Protein AF-X1HQT8-F1 (afdb_monomer)

Sequence (291 aa):
MPPPKPKIIAYCNKPLEGVGNVLHAFKYDPAKLQPTDSLADYDPITHKLDILRQQTGKEILPRGASELALYDDGAHDDGAAGDGLYANSFADTKIQGSYTFRFVASDIPSGSGLKTTREWTKSFYNQVNIDPKYSDINITLLAKTADGMRYSVKIVPKDQFGNFLGPEYPVVVTVSHPGAQRVIQLNDNIDGTYTKEIFITQSEADADAILEIDIDGKKFTTAKLEPKLRKFSLSIHGGIAVPIDNFADDFEQGYNVLVDLDYHFTQQLSFVGFFGYNDFKSKTAGIDDNY

Nearest PDB structures (foldseek):
  5tz8-assembly1_B  TM=2.988E-01  e=1.525E-02  Staphylococcus aureus
  2nzi-assembly2_B  TM=3.678E-01  e=1.128E-01  Homo sapiens

Structure (mmCIF, N/CA/C/O backbone):
data_AF-X1HQT8-F1
#
_entry.id   AF-X1HQT8-F1
#
loop_
_atom_site.group_PDB
_atom_site.id
_atom_site.type_symbol
_atom_site.label_atom_id
_atom_site.label_alt_id
_atom_site.label_comp_id
_atom_site.label_asym_id
_atom_site.label_entity_id
_atom_site.label_seq_id
_atom_site.pdbx_PDB_ins_code
_atom_site.Cartn_x
_atom_site.Cartn_y
_atom_site.Cartn_z
_atom_site.occupancy
_atom_site.B_iso_or_equiv
_atom_site.auth_seq_id
_atom_site.auth_comp_id
_atom_site.auth_asym_id
_atom_site.auth_atom_id
_atom_site.pdbx_PDB_model_num
ATOM 1 N N . MET A 1 1 ? 16.262 -1.788 -53.898 1.00 51.97 1 MET A N 1
ATOM 2 C CA . MET A 1 1 ? 15.985 -2.415 -52.588 1.00 51.97 1 MET A CA 1
ATOM 3 C C . MET A 1 1 ? 15.800 -1.304 -51.571 1.00 51.97 1 MET A C 1
ATOM 5 O O . MET A 1 1 ? 16.564 -0.345 -51.657 1.00 51.97 1 MET A O 1
ATOM 9 N N . PRO A 1 2 ? 14.806 -1.382 -50.672 1.00 58.78 2 PRO A N 1
ATOM 10 C CA . PRO A 1 2 ? 14.724 -0.452 -49.551 1.00 58.78 2 PRO A CA 1
ATOM 11 C C . PRO A 1 2 ? 15.992 -0.567 -48.685 1.00 58.78 2 PRO A C 1
ATOM 13 O O . PRO A 1 2 ? 16.586 -1.650 -48.629 1.00 58.78 2 PRO A O 1
ATOM 16 N N . PRO A 1 3 ? 16.450 0.532 -48.060 1.00 63.09 3 PRO A N 1
ATOM 17 C CA . PRO A 1 3 ? 17.592 0.484 -47.157 1.00 63.09 3 PRO A CA 1
ATOM 18 C C . PRO A 1 3 ? 17.314 -0.497 -46.004 1.00 63.09 3 PRO A C 1
ATOM 20 O O . PRO A 1 3 ? 16.160 -0.637 -45.591 1.00 63.09 3 PRO A O 1
ATOM 23 N N . PRO A 1 4 ? 18.341 -1.196 -45.487 1.00 69.62 4 PRO A N 1
ATOM 24 C CA . PRO A 1 4 ? 18.166 -2.075 -44.338 1.00 69.62 4 PRO A CA 1
ATOM 25 C C . PRO A 1 4 ? 17.633 -1.265 -43.150 1.00 69.62 4 PRO A C 1
ATOM 27 O O . PRO A 1 4 ? 18.188 -0.215 -42.817 1.00 69.62 4 PRO A O 1
ATOM 30 N N . LYS A 1 5 ? 16.544 -1.743 -42.536 1.00 81.31 5 LYS A N 1
ATOM 31 C CA . LYS A 1 5 ? 15.975 -1.126 -41.334 1.00 81.31 5 LYS A CA 1
ATOM 32 C C . LYS A 1 5 ? 16.930 -1.332 -40.148 1.00 81.31 5 LYS A C 1
ATOM 34 O O . LYS A 1 5 ? 17.489 -2.427 -40.024 1.00 81.31 5 LYS A O 1
ATOM 39 N N . PRO A 1 6 ? 17.137 -0.318 -39.290 1.00 89.25 6 PRO A N 1
ATOM 40 C CA . PRO A 1 6 ? 17.916 -0.489 -38.073 1.00 89.25 6 PRO A CA 1
ATOM 41 C C . PRO A 1 6 ? 17.263 -1.525 -37.156 1.00 89.25 6 PRO A C 1
ATOM 43 O O . PRO A 1 6 ? 16.039 -1.635 -37.079 1.00 89.25 6 PRO A O 1
ATOM 46 N N . LYS A 1 7 ? 18.092 -2.277 -36.434 1.00 93.81 7 LYS A N 1
ATOM 47 C CA . LYS A 1 7 ? 17.627 -3.178 -35.379 1.00 93.81 7 LYS A CA 1
ATOM 48 C C . LYS A 1 7 ? 17.612 -2.403 -34.070 1.00 93.81 7 LYS A C 1
ATOM 50 O O . LYS A 1 7 ? 18.656 -1.895 -33.665 1.00 93.81 7 LYS A O 1
ATOM 55 N N . ILE A 1 8 ? 16.461 -2.329 -33.403 1.00 97.00 8 ILE A N 1
ATOM 56 C CA . ILE A 1 8 ? 16.341 -1.632 -32.119 1.00 97.00 8 ILE A CA 1
ATOM 57 C C . ILE A 1 8 ? 16.019 -2.627 -31.004 1.00 97.00 8 ILE A C 1
ATOM 59 O O . ILE A 1 8 ? 15.032 -3.357 -31.075 1.00 97.00 8 ILE A O 1
ATOM 63 N N . ILE A 1 9 ? 16.868 -2.663 -29.973 1.00 98.19 9 ILE A N 1
ATOM 64 C CA . ILE A 1 9 ? 16.681 -3.488 -28.772 1.00 98.19 9 ILE A CA 1
ATOM 65 C C . ILE A 1 9 ? 16.710 -2.587 -27.540 1.00 98.19 9 ILE A C 1
ATOM 67 O O . ILE A 1 9 ? 17.629 -1.785 -27.369 1.00 98.19 9 ILE A O 1
ATOM 71 N N . ALA A 1 10 ? 15.727 -2.740 -26.660 1.00 98.19 10 ALA A N 1
ATOM 72 C CA . ALA A 1 10 ? 15.733 -2.180 -25.321 1.00 98.19 10 ALA A CA 1
ATOM 73 C C . ALA A 1 10 ? 16.236 -3.229 -24.319 1.00 98.19 10 ALA A C 1
ATOM 75 O O . ALA A 1 10 ? 15.645 -4.297 -24.165 1.00 98.19 10 ALA A O 1
ATOM 76 N N . TYR A 1 11 ? 17.316 -2.908 -23.615 1.00 98.44 11 TYR A N 1
ATOM 77 C CA . TYR A 1 11 ? 17.845 -3.689 -22.501 1.00 98.44 11 TYR A CA 1
ATOM 78 C C . TYR A 1 11 ? 17.340 -3.076 -21.198 1.00 98.44 11 TYR A C 1
ATOM 80 O O . TYR A 1 11 ? 17.690 -1.943 -20.871 1.00 98.44 11 TYR A O 1
ATOM 88 N N . CYS A 1 12 ? 16.517 -3.805 -20.456 1.00 98.44 12 CYS A N 1
ATOM 89 C CA . CYS A 1 12 ? 15.987 -3.378 -19.171 1.00 98.44 12 CYS A CA 1
ATOM 90 C C . CYS A 1 12 ? 16.819 -3.968 -18.032 1.00 98.44 12 CYS A C 1
ATOM 92 O O . CYS A 1 12 ? 16.970 -5.184 -17.935 1.00 98.44 12 CYS A O 1
ATOM 94 N N . ASN A 1 13 ? 17.313 -3.108 -17.149 1.00 98.25 13 ASN A N 1
ATOM 95 C CA . ASN A 1 13 ? 17.810 -3.480 -15.834 1.00 98.25 13 ASN A CA 1
ATOM 96 C C . ASN A 1 13 ? 16.720 -3.149 -14.802 1.00 98.25 13 ASN A C 1
ATOM 98 O O . ASN A 1 13 ? 16.383 -1.976 -14.605 1.00 98.25 13 ASN A O 1
ATOM 102 N N . LYS A 1 14 ? 16.152 -4.181 -14.179 1.00 97.94 14 LYS A N 1
ATOM 103 C CA . LYS A 1 14 ? 14.934 -4.117 -13.360 1.00 97.94 14 LYS A CA 1
ATOM 104 C C . LYS A 1 14 ? 15.173 -4.615 -11.930 1.00 97.94 14 LYS A C 1
ATOM 106 O O . LYS A 1 14 ? 16.074 -5.429 -11.721 1.00 97.94 14 LYS A O 1
ATOM 111 N N . PRO A 1 15 ? 14.389 -4.162 -10.939 1.00 97.56 15 PRO A N 1
ATOM 112 C CA . PRO A 1 15 ? 14.409 -4.761 -9.609 1.00 97.56 15 PRO A CA 1
ATOM 113 C C . PRO A 1 15 ? 13.896 -6.209 -9.658 1.00 97.56 15 PRO A C 1
ATOM 115 O O . PRO A 1 15 ? 12.976 -6.524 -10.412 1.00 97.56 15 PRO A O 1
ATOM 118 N N . LEU A 1 16 ? 14.492 -7.085 -8.848 1.00 96.69 16 LEU A N 1
ATOM 119 C CA . LEU A 1 16 ? 13.945 -8.411 -8.526 1.00 96.69 16 LEU A CA 1
ATOM 120 C C . LEU A 1 16 ? 13.262 -8.433 -7.157 1.00 96.69 16 LEU A C 1
ATOM 122 O O . LEU A 1 16 ? 12.523 -9.365 -6.858 1.00 96.69 16 LEU A O 1
ATOM 126 N N . GLU A 1 17 ? 13.478 -7.396 -6.352 1.00 95.31 17 GLU A N 1
ATOM 127 C CA . GLU A 1 17 ? 12.830 -7.210 -5.063 1.00 95.31 17 GLU A CA 1
ATOM 128 C C 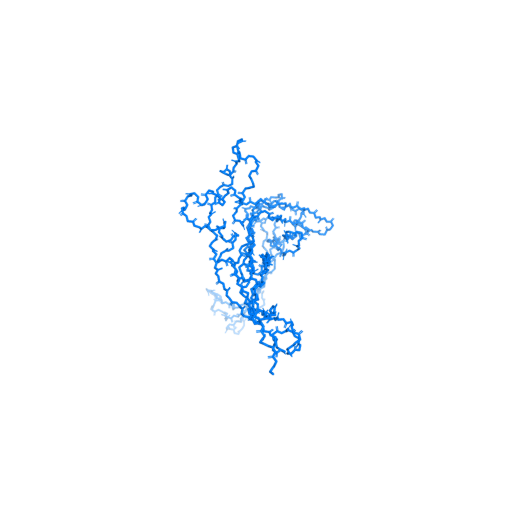. GLU A 1 17 ? 12.635 -5.713 -4.789 1.00 95.31 17 GLU A C 1
ATOM 130 O O . GLU A 1 17 ? 13.493 -4.894 -5.131 1.00 95.31 17 GLU A O 1
ATOM 135 N N . GLY A 1 18 ? 11.485 -5.350 -4.217 1.00 94.75 18 GLY A N 1
ATOM 136 C CA . GLY A 1 18 ? 11.168 -3.971 -3.852 1.00 94.75 18 GLY A CA 1
ATOM 137 C C . GLY A 1 18 ? 11.830 -3.568 -2.536 1.00 94.75 18 GLY A C 1
ATOM 138 O O . GLY A 1 18 ? 11.948 -4.383 -1.621 1.00 94.75 18 GLY A O 1
ATOM 139 N N . VAL A 1 19 ? 12.213 -2.295 -2.412 1.00 92.44 19 VAL A N 1
ATOM 140 C CA . VAL A 1 19 ? 12.863 -1.765 -1.198 1.00 92.44 19 VAL A CA 1
ATOM 141 C C . VAL A 1 19 ? 11.985 -1.977 0.037 1.00 92.44 19 VAL A C 1
ATOM 143 O O . VAL A 1 19 ? 12.487 -2.417 1.071 1.00 92.44 19 VAL A O 1
ATOM 146 N N . GLY A 1 20 ? 10.672 -1.745 -0.075 1.00 94.12 20 GLY A N 1
ATOM 147 C CA . GLY A 1 20 ? 9.742 -1.991 1.027 1.00 94.12 20 GLY A CA 1
ATOM 148 C C . GLY A 1 20 ? 9.729 -3.450 1.493 1.00 94.12 20 GLY A C 1
ATOM 149 O O . GLY A 1 20 ? 9.698 -3.698 2.697 1.00 94.12 20 GLY A O 1
ATOM 150 N N . ASN A 1 21 ? 9.834 -4.417 0.574 1.00 95.25 21 ASN A N 1
ATOM 151 C CA . ASN A 1 21 ? 9.845 -5.850 0.903 1.00 95.25 21 ASN A CA 1
ATOM 152 C C . ASN A 1 21 ? 11.100 -6.230 1.689 1.00 95.25 21 ASN A C 1
ATOM 154 O O . ASN A 1 21 ? 11.004 -6.880 2.731 1.00 95.25 21 ASN A O 1
ATOM 158 N N . VAL A 1 22 ? 12.256 -5.747 1.232 1.00 92.56 22 VAL A N 1
ATOM 159 C CA . VAL A 1 22 ? 13.541 -5.954 1.905 1.00 92.56 22 VAL A CA 1
ATOM 160 C C . VAL A 1 22 ? 13.479 -5.373 3.313 1.00 92.56 22 VAL A C 1
ATOM 162 O O . VAL A 1 22 ? 13.706 -6.078 4.292 1.00 92.56 22 VAL A O 1
ATOM 165 N N . LEU A 1 23 ? 13.088 -4.105 3.452 1.00 90.88 23 LEU A N 1
ATOM 166 C CA . LEU A 1 23 ? 13.011 -3.446 4.759 1.00 90.88 23 LEU A CA 1
ATOM 167 C C . LEU A 1 23 ? 12.009 -4.115 5.707 1.00 90.88 23 LEU A C 1
ATOM 169 O O . LEU A 1 23 ? 12.243 -4.131 6.918 1.00 90.88 23 LEU A O 1
ATOM 173 N N . HIS A 1 24 ? 10.922 -4.673 5.170 1.00 92.12 24 HIS A N 1
ATOM 174 C CA . HIS A 1 24 ? 9.911 -5.374 5.949 1.00 92.12 24 HIS A CA 1
ATOM 175 C C . HIS A 1 24 ? 10.388 -6.725 6.483 1.00 92.12 24 HIS A C 1
ATOM 177 O O . HIS A 1 24 ? 10.091 -7.061 7.638 1.00 92.12 24 HIS A O 1
ATOM 183 N N . ALA A 1 25 ? 11.124 -7.481 5.661 1.00 89.62 25 ALA A N 1
ATOM 184 C CA . ALA A 1 25 ? 11.674 -8.787 6.016 1.00 89.62 25 ALA A CA 1
ATOM 185 C C . ALA A 1 25 ? 12.683 -8.692 7.171 1.00 89.62 25 ALA A C 1
ATOM 187 O O . ALA A 1 25 ? 12.760 -9.591 8.011 1.00 89.62 25 ALA A O 1
ATOM 188 N N . PHE A 1 26 ? 13.412 -7.578 7.261 1.00 81.81 26 PHE A N 1
ATOM 189 C CA . PHE A 1 26 ? 14.380 -7.341 8.323 1.00 81.81 26 PHE A CA 1
ATOM 190 C C . PHE A 1 26 ? 13.815 -6.415 9.402 1.00 81.81 26 PHE A C 1
ATOM 192 O O . PHE A 1 26 ? 13.901 -5.184 9.320 1.00 81.81 26 PHE A O 1
ATOM 199 N N . LYS A 1 27 ? 13.265 -7.016 10.461 1.00 74.62 27 LYS A N 1
ATOM 200 C CA . LYS A 1 27 ? 12.877 -6.279 11.669 1.00 74.62 27 LYS A CA 1
ATOM 201 C C . LYS A 1 27 ? 14.117 -5.681 12.319 1.00 74.62 27 LYS A C 1
ATOM 203 O O . LYS A 1 27 ? 15.081 -6.387 12.607 1.00 74.62 27 LYS A O 1
ATOM 208 N N . TYR A 1 28 ? 14.083 -4.375 12.536 1.00 69.69 28 TYR A N 1
ATOM 209 C CA . TYR A 1 28 ? 15.161 -3.637 13.172 1.00 69.69 28 TYR A CA 1
ATOM 210 C C . TYR A 1 28 ? 14.550 -2.663 14.169 1.00 69.69 28 TYR A C 1
ATOM 212 O O . TYR A 1 28 ? 13.493 -2.102 13.907 1.00 69.69 28 TYR A O 1
ATOM 220 N N . ASP A 1 29 ? 15.198 -2.504 15.314 1.00 70.38 29 ASP A N 1
ATOM 221 C CA . ASP A 1 29 ? 14.757 -1.585 16.355 1.00 70.38 29 ASP A CA 1
ATOM 222 C C . ASP A 1 29 ? 15.145 -0.150 15.957 1.00 70.38 29 ASP A C 1
ATOM 224 O O . ASP A 1 29 ? 16.346 0.133 15.876 1.00 70.38 29 ASP A O 1
ATOM 228 N N . PRO A 1 30 ? 14.185 0.763 15.709 1.00 66.50 30 PRO A N 1
ATOM 229 C CA . PRO A 1 30 ? 14.488 2.140 15.321 1.00 66.50 30 PRO A CA 1
ATOM 230 C C . PRO A 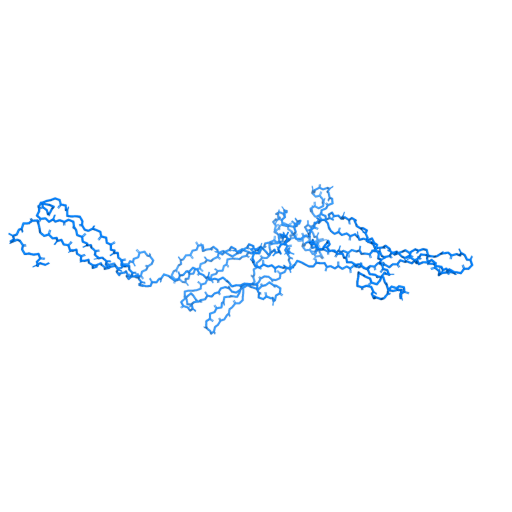1 30 ? 15.369 2.873 16.341 1.00 66.50 30 PRO A C 1
ATOM 232 O O . PRO A 1 30 ? 16.151 3.741 15.959 1.00 66.50 30 PRO A O 1
ATOM 235 N N . ALA A 1 31 ? 15.326 2.494 17.626 1.00 69.00 31 ALA A N 1
ATOM 236 C CA . ALA A 1 31 ? 16.201 3.070 18.647 1.00 69.00 31 ALA A CA 1
ATOM 237 C C . ALA A 1 31 ? 17.689 2.777 18.386 1.00 69.00 31 ALA A C 1
ATOM 239 O O . ALA A 1 31 ? 18.557 3.526 18.828 1.00 69.00 31 ALA A O 1
ATOM 240 N N . LYS A 1 32 ? 17.995 1.718 17.627 1.00 68.19 32 LYS A N 1
ATOM 241 C CA . LYS A 1 32 ? 19.355 1.346 17.212 1.00 68.19 32 LYS A CA 1
ATOM 242 C C . LYS A 1 32 ? 19.774 1.973 15.877 1.00 68.19 32 LYS A C 1
ATOM 244 O O . LYS A 1 32 ? 20.882 1.699 15.426 1.00 68.19 32 LYS A O 1
ATOM 249 N N . LEU A 1 33 ? 18.893 2.737 15.219 1.00 63.94 33 LEU A N 1
ATOM 250 C CA . LEU A 1 33 ? 19.210 3.530 14.018 1.00 63.94 33 LEU A CA 1
ATOM 251 C C . LEU A 1 33 ? 19.577 4.977 14.354 1.00 63.94 33 LEU A C 1
ATOM 253 O O . LEU A 1 33 ? 19.903 5.727 13.438 1.00 63.94 33 LEU A O 1
ATOM 257 N N . GLN A 1 34 ? 19.522 5.366 15.636 1.00 58.97 34 GLN A N 1
ATOM 258 C CA . GLN A 1 34 ? 19.905 6.703 16.083 1.00 58.97 34 GLN A CA 1
ATOM 259 C C . GLN A 1 34 ? 21.314 7.020 15.557 1.00 58.97 34 GLN A C 1
ATOM 261 O O . GLN A 1 34 ? 22.248 6.264 15.848 1.00 58.97 34 GLN A O 1
ATOM 266 N N . PRO A 1 35 ? 21.473 8.080 14.749 1.00 52.94 35 PRO A N 1
ATOM 267 C CA . PRO A 1 35 ? 22.769 8.425 14.200 1.00 52.94 35 PRO A CA 1
ATOM 268 C C . PRO A 1 35 ? 23.726 8.742 15.351 1.00 52.94 35 PRO A C 1
ATOM 270 O O . PRO A 1 35 ? 23.410 9.523 16.246 1.00 52.94 35 PRO A O 1
ATOM 273 N N . THR A 1 36 ? 24.910 8.133 15.340 1.00 55.00 36 THR A N 1
ATOM 274 C CA . THR A 1 36 ? 26.047 8.698 16.074 1.00 55.00 36 THR A CA 1
ATOM 275 C C . THR A 1 36 ? 26.382 10.062 15.464 1.00 55.00 36 THR A C 1
ATOM 277 O O . THR A 1 36 ? 26.035 10.307 14.310 1.00 55.00 36 THR A O 1
ATOM 280 N N . ASP A 1 37 ? 27.093 10.945 16.173 1.00 49.53 37 ASP A N 1
ATOM 281 C CA . ASP A 1 37 ? 27.450 12.291 15.668 1.00 49.53 37 ASP A CA 1
ATOM 282 C C . ASP A 1 37 ? 28.141 12.280 14.278 1.00 49.53 37 ASP A C 1
ATOM 284 O O . ASP A 1 37 ? 28.152 13.282 13.571 1.00 49.53 37 ASP A O 1
ATOM 288 N N . SER A 1 38 ? 28.683 11.133 13.846 1.00 54.44 38 SER A N 1
ATOM 289 C CA . SER A 1 38 ? 29.272 10.896 12.518 1.00 54.44 38 SER A CA 1
ATOM 290 C C . SER A 1 38 ? 28.284 10.508 11.401 1.00 54.44 38 SER A C 1
ATOM 292 O O . SER A 1 38 ? 28.718 10.287 10.273 1.00 54.44 38 SER A O 1
ATOM 294 N N . LEU A 1 39 ? 26.992 10.347 11.700 1.00 54.34 39 LEU A N 1
ATOM 295 C CA . LEU A 1 39 ? 25.942 9.847 10.797 1.00 54.34 39 LEU A CA 1
ATOM 296 C C . LEU A 1 39 ? 24.699 10.752 10.772 1.00 54.34 39 LEU A C 1
ATOM 298 O O . LEU A 1 39 ? 23.673 10.354 10.234 1.00 54.34 39 LEU A O 1
ATOM 302 N N . ALA A 1 40 ? 24.775 11.961 11.337 1.00 55.31 40 ALA A N 1
ATOM 303 C CA . ALA A 1 40 ? 23.644 12.891 11.423 1.00 55.31 40 ALA A CA 1
ATOM 304 C C . ALA A 1 40 ? 23.035 13.272 10.054 1.00 55.31 40 ALA A C 1
ATOM 306 O O . ALA A 1 40 ? 21.875 13.668 10.001 1.00 55.31 40 ALA A O 1
ATOM 307 N N . ASP A 1 41 ? 23.788 13.092 8.962 1.00 62.91 41 ASP A N 1
ATOM 308 C CA . ASP A 1 41 ? 23.341 13.345 7.586 1.00 62.91 41 ASP A CA 1
ATOM 309 C C . ASP A 1 41 ? 22.787 12.096 6.868 1.00 62.91 41 ASP A C 1
ATOM 311 O O . ASP A 1 41 ? 22.375 12.184 5.709 1.00 62.91 41 ASP A O 1
ATOM 315 N N . TYR A 1 42 ? 22.792 10.920 7.508 1.00 68.50 42 TYR A N 1
ATOM 316 C CA . TYR A 1 42 ? 22.272 9.695 6.900 1.00 68.50 42 TYR A CA 1
ATOM 317 C C . TYR A 1 42 ? 20.771 9.560 7.125 1.00 68.50 42 TYR A C 1
ATOM 319 O O . TYR A 1 42 ? 20.283 9.436 8.247 1.00 68.50 42 TYR A O 1
ATOM 327 N N . ASP A 1 43 ? 20.059 9.493 6.009 1.00 80.62 43 ASP A N 1
ATOM 328 C CA . ASP A 1 43 ? 18.677 9.058 5.951 1.00 80.62 43 ASP A CA 1
ATOM 329 C C . ASP A 1 43 ? 18.492 7.667 6.624 1.00 80.62 43 ASP A C 1
ATOM 331 O O . ASP A 1 43 ? 19.270 6.742 6.334 1.00 80.62 43 ASP A O 1
ATOM 335 N N . PRO A 1 44 ? 17.504 7.480 7.528 1.00 78.25 44 PRO A N 1
ATOM 336 C CA . PRO A 1 44 ? 17.327 6.240 8.286 1.00 78.25 44 PRO A CA 1
ATOM 337 C C . PRO A 1 44 ? 17.149 4.985 7.426 1.00 78.25 44 PRO A C 1
ATOM 339 O O . PRO A 1 44 ? 17.641 3.915 7.809 1.00 78.25 44 PRO A O 1
ATOM 342 N N . ILE A 1 45 ? 16.485 5.084 6.266 1.00 83.19 45 ILE A N 1
ATOM 343 C CA . ILE A 1 45 ? 16.362 3.958 5.332 1.00 83.19 45 ILE A CA 1
ATOM 344 C C . ILE A 1 45 ? 17.728 3.591 4.774 1.00 83.19 45 ILE A C 1
ATOM 346 O O . ILE A 1 45 ? 18.104 2.416 4.793 1.00 83.19 45 ILE A O 1
ATOM 350 N N . THR A 1 46 ? 18.475 4.581 4.289 1.00 84.25 46 THR A N 1
ATOM 351 C CA . THR A 1 46 ? 19.810 4.364 3.721 1.00 84.25 46 THR A CA 1
ATOM 352 C C . THR A 1 46 ? 20.734 3.712 4.748 1.00 84.25 46 THR A C 1
ATOM 354 O O . THR A 1 46 ? 21.365 2.694 4.454 1.00 84.25 46 THR A O 1
ATOM 357 N N . HIS A 1 47 ? 20.726 4.213 5.986 1.00 81.56 47 HIS A N 1
ATOM 358 C CA . HIS A 1 47 ? 21.499 3.635 7.083 1.00 81.56 47 HIS A CA 1
ATOM 359 C C . HIS A 1 47 ? 21.092 2.181 7.372 1.00 81.56 47 HIS A C 1
ATOM 361 O O . HIS A 1 47 ? 21.954 1.305 7.489 1.00 81.56 47 HIS A O 1
ATOM 367 N N . LYS A 1 48 ? 19.785 1.882 7.421 1.00 83.81 48 LYS A N 1
ATOM 368 C CA . LYS A 1 48 ? 19.298 0.508 7.607 1.00 83.81 48 LYS A CA 1
ATOM 369 C C . LYS A 1 48 ? 19.730 -0.405 6.458 1.00 83.81 48 LYS A C 1
ATOM 371 O O . LYS A 1 48 ? 20.191 -1.514 6.716 1.00 83.81 48 LYS A O 1
ATOM 376 N N . LEU A 1 49 ? 19.623 0.037 5.206 1.00 87.38 49 LEU A N 1
ATOM 377 C CA . LEU A 1 49 ? 20.074 -0.735 4.043 1.00 87.38 49 LEU A CA 1
ATOM 378 C C . LEU A 1 49 ? 21.581 -1.031 4.115 1.00 87.38 49 LEU A C 1
ATOM 380 O O . LEU A 1 49 ? 21.994 -2.154 3.830 1.00 87.38 49 LEU A O 1
ATOM 384 N N . ASP A 1 50 ? 22.404 -0.081 4.550 1.00 85.06 50 ASP A N 1
ATOM 385 C CA . ASP A 1 50 ? 23.845 -0.301 4.697 1.00 85.06 50 ASP A CA 1
ATOM 386 C C . ASP A 1 50 ? 24.185 -1.276 5.828 1.00 85.06 50 ASP A C 1
ATOM 388 O O . ASP A 1 50 ? 25.002 -2.179 5.627 1.00 85.06 50 ASP A O 1
ATOM 392 N N . ILE A 1 51 ? 23.505 -1.183 6.976 1.00 82.25 51 ILE A N 1
ATOM 393 C CA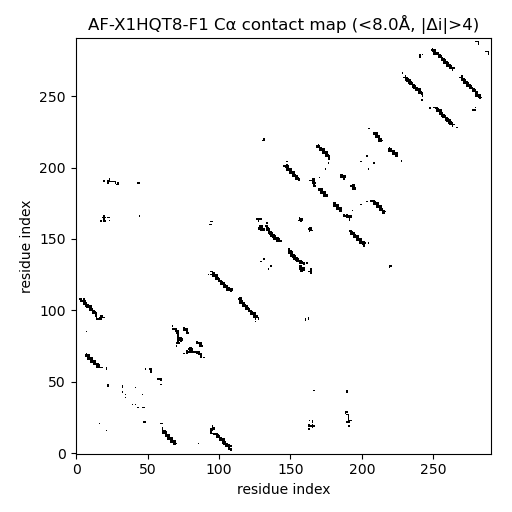 . ILE A 1 51 ? 23.619 -2.181 8.051 1.00 82.25 51 ILE A CA 1
ATOM 394 C C . ILE A 1 51 ? 23.250 -3.572 7.521 1.00 82.25 51 ILE A C 1
ATOM 396 O O . ILE A 1 51 ? 23.978 -4.538 7.760 1.00 82.25 51 ILE A O 1
ATOM 400 N N . LEU A 1 52 ? 22.156 -3.690 6.763 1.00 83.88 52 LEU A N 1
ATOM 401 C CA . LEU A 1 52 ? 21.725 -4.967 6.193 1.00 83.88 52 LEU A CA 1
ATOM 402 C C . LEU A 1 52 ? 22.743 -5.529 5.197 1.00 83.88 52 LEU A C 1
ATOM 404 O O . LEU A 1 52 ? 23.022 -6.729 5.231 1.00 83.88 52 LEU A O 1
ATOM 408 N N . ARG A 1 53 ? 23.354 -4.688 4.354 1.00 86.69 53 ARG A N 1
ATOM 409 C CA . ARG A 1 53 ? 24.457 -5.101 3.466 1.00 86.69 53 ARG A CA 1
ATOM 410 C C . ARG A 1 53 ? 25.635 -5.649 4.265 1.00 86.69 53 ARG A C 1
ATOM 412 O O . ARG A 1 53 ? 26.131 -6.728 3.949 1.00 86.69 53 ARG A O 1
ATOM 419 N N . GLN A 1 54 ? 26.053 -4.937 5.311 1.00 84.50 54 GLN A N 1
ATOM 420 C CA . GLN A 1 54 ? 27.188 -5.334 6.149 1.00 84.50 54 GLN A CA 1
ATOM 421 C C . GLN A 1 54 ? 26.920 -6.637 6.913 1.00 84.50 54 GLN A C 1
ATOM 423 O O . GLN A 1 54 ? 27.788 -7.504 6.967 1.00 84.50 54 GLN A O 1
ATOM 428 N N . GLN A 1 55 ? 25.718 -6.804 7.471 1.00 83.06 55 GLN A N 1
ATOM 429 C CA . GLN A 1 55 ? 25.349 -7.989 8.252 1.00 83.06 55 GLN A CA 1
ATOM 430 C C . GLN A 1 55 ? 25.150 -9.236 7.390 1.00 83.06 55 GLN A C 1
ATOM 432 O O . GLN A 1 55 ? 25.524 -10.335 7.796 1.00 83.06 55 GLN A O 1
ATOM 437 N N . THR A 1 56 ? 24.532 -9.088 6.217 1.00 82.69 56 THR A N 1
ATOM 438 C CA . THR A 1 56 ? 24.200 -10.235 5.360 1.00 82.69 56 THR A CA 1
ATOM 439 C C . THR A 1 56 ? 25.342 -10.631 4.430 1.00 82.69 56 THR A C 1
ATOM 441 O O . THR A 1 56 ? 25.370 -11.774 3.973 1.00 82.69 56 THR A O 1
ATOM 444 N N . GLY A 1 57 ? 26.261 -9.706 4.121 1.00 81.81 57 GLY A N 1
ATOM 445 C CA . GLY A 1 57 ? 27.319 -9.906 3.128 1.00 81.81 57 GLY A CA 1
ATOM 446 C C . GLY A 1 57 ? 26.787 -10.167 1.712 1.00 81.81 57 GLY A C 1
ATOM 447 O O . GLY A 1 57 ? 27.509 -10.711 0.878 1.00 81.81 57 GLY A O 1
ATOM 448 N N . LYS A 1 58 ? 25.515 -9.841 1.447 1.00 80.81 58 LYS A N 1
ATOM 449 C CA . LYS A 1 58 ? 24.805 -10.123 0.192 1.00 80.81 58 LYS A CA 1
ATOM 450 C C . LYS A 1 58 ? 24.281 -8.840 -0.445 1.00 80.81 58 LYS A C 1
ATOM 452 O O . LYS A 1 58 ? 24.073 -7.827 0.221 1.00 80.81 58 LYS A O 1
ATOM 457 N N . GLU A 1 59 ? 24.026 -8.906 -1.750 1.00 86.44 59 GLU A N 1
ATOM 458 C CA . GLU A 1 59 ? 23.242 -7.885 -2.442 1.00 86.44 59 GLU A CA 1
ATOM 459 C C . GLU A 1 59 ? 21.799 -7.925 -1.919 1.00 86.44 59 GLU A C 1
ATOM 461 O O . GLU A 1 59 ? 21.096 -8.918 -2.087 1.00 86.44 59 GLU A O 1
ATOM 466 N N . ILE A 1 60 ? 21.378 -6.849 -1.253 1.00 88.44 60 ILE A N 1
ATOM 467 C CA . ILE A 1 60 ? 20.050 -6.750 -0.625 1.00 88.44 60 ILE A CA 1
ATOM 468 C C . ILE A 1 60 ? 18.973 -6.178 -1.554 1.00 88.44 60 ILE A C 1
ATOM 470 O O . ILE A 1 60 ? 17.816 -6.139 -1.176 1.00 88.44 60 ILE A O 1
ATOM 474 N N . LEU A 1 61 ? 19.343 -5.694 -2.743 1.00 91.44 61 LEU A N 1
ATOM 475 C CA . LEU A 1 61 ? 18.413 -5.180 -3.756 1.00 91.44 61 LEU A CA 1
ATOM 476 C C . LEU A 1 61 ? 18.752 -5.817 -5.108 1.00 91.44 61 LEU A C 1
ATOM 478 O O . LEU A 1 61 ? 19.276 -5.127 -5.984 1.00 91.44 61 LEU A O 1
ATOM 482 N N . PRO A 1 62 ? 18.517 -7.133 -5.263 1.00 93.56 62 PRO A N 1
ATOM 483 C CA . PRO A 1 62 ? 18.933 -7.866 -6.448 1.00 93.56 62 PRO A CA 1
ATOM 484 C C . PRO A 1 62 ? 18.307 -7.293 -7.724 1.00 93.56 62 PRO A C 1
ATOM 486 O O . PRO A 1 62 ? 17.151 -6.853 -7.755 1.00 93.56 62 PRO A O 1
ATOM 489 N N . ARG A 1 63 ? 19.092 -7.320 -8.801 1.00 96.00 63 ARG A N 1
ATOM 490 C CA . ARG A 1 63 ? 18.744 -6.754 -10.108 1.00 96.00 63 ARG A CA 1
ATOM 491 C C . ARG A 1 63 ? 18.662 -7.844 -11.171 1.00 96.00 63 ARG A C 1
ATOM 493 O O . ARG A 1 63 ? 19.452 -8.782 -11.182 1.00 96.00 63 ARG A O 1
ATOM 500 N N . GLY A 1 64 ? 17.711 -7.703 -12.086 1.00 96.88 64 GLY A N 1
ATOM 501 C CA . GLY A 1 64 ? 17.501 -8.601 -13.216 1.00 96.88 64 GLY A CA 1
ATOM 502 C C . GLY A 1 64 ? 17.680 -7.883 -14.547 1.00 96.88 64 GLY A C 1
ATOM 503 O O . GLY A 1 64 ? 17.525 -6.665 -14.631 1.00 96.88 64 GLY A O 1
ATOM 504 N N . ALA A 1 65 ? 17.960 -8.651 -15.597 1.00 97.50 65 ALA A N 1
ATOM 505 C CA . ALA A 1 65 ? 18.034 -8.153 -16.965 1.00 97.50 65 ALA A CA 1
ATOM 506 C C . ALA A 1 65 ? 16.867 -8.687 -17.806 1.00 97.50 65 ALA A C 1
ATOM 508 O O . ALA A 1 65 ? 16.382 -9.801 -17.599 1.00 97.50 65 ALA A O 1
ATOM 509 N N . SER A 1 66 ? 16.399 -7.892 -18.760 1.00 97.94 66 SER A N 1
ATOM 510 C CA . SER A 1 66 ? 15.437 -8.312 -19.782 1.00 97.94 66 SER A CA 1
ATOM 511 C C . SER A 1 66 ? 15.734 -7.602 -21.094 1.00 97.94 66 SER A C 1
ATOM 513 O O . SER A 1 66 ? 16.251 -6.487 -21.095 1.00 97.94 66 SER A O 1
ATOM 515 N N . GLU A 1 67 ? 15.402 -8.240 -22.209 1.00 97.69 67 GLU A N 1
ATOM 516 C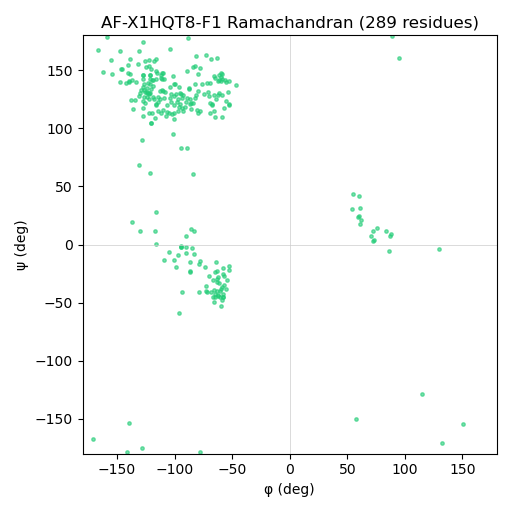 CA . GLU A 1 67 ? 15.595 -7.687 -23.548 1.00 97.69 67 GLU A CA 1
ATOM 517 C C . GLU A 1 67 ? 14.255 -7.615 -24.268 1.00 97.69 67 GLU A C 1
ATOM 519 O O . GLU A 1 67 ? 13.443 -8.537 -24.179 1.00 97.69 67 GLU A O 1
ATOM 524 N N . LEU A 1 68 ? 14.026 -6.517 -24.980 1.00 97.44 68 LEU A N 1
ATOM 525 C CA . LEU A 1 68 ? 12.803 -6.268 -25.727 1.00 97.44 68 LEU A CA 1
ATOM 526 C C . LEU A 1 68 ? 13.165 -5.704 -27.098 1.00 97.44 68 LEU A C 1
ATOM 528 O O . LEU A 1 68 ? 13.749 -4.626 -27.194 1.00 97.44 68 LEU A O 1
ATOM 532 N N . ALA A 1 69 ? 12.837 -6.426 -28.165 1.00 97.38 69 ALA A N 1
ATOM 533 C CA . ALA A 1 69 ? 12.953 -5.886 -29.517 1.00 97.38 69 ALA A CA 1
ATOM 534 C C . ALA A 1 69 ? 11.857 -4.838 -29.749 1.00 97.38 69 ALA A C 1
ATOM 536 O O . ALA A 1 69 ? 10.723 -5.052 -29.327 1.00 97.38 69 ALA A O 1
ATOM 537 N N . LEU A 1 70 ? 12.190 -3.723 -30.401 1.00 97.25 70 LEU A N 1
ATOM 538 C CA . LEU A 1 70 ? 11.202 -2.740 -30.852 1.00 97.25 70 LEU A CA 1
ATOM 539 C C . LEU A 1 70 ? 10.944 -2.911 -32.350 1.00 97.25 70 LEU A C 1
ATOM 541 O O . LEU A 1 70 ? 11.874 -3.223 -33.103 1.00 97.25 70 LEU A O 1
ATOM 545 N N . TYR A 1 71 ? 9.700 -2.688 -32.767 1.00 96.06 71 TYR A N 1
ATOM 546 C CA . TYR A 1 71 ? 9.234 -2.953 -34.127 1.00 96.06 71 TYR A CA 1
ATOM 547 C C . TYR A 1 71 ? 8.687 -1.690 -34.790 1.00 96.06 71 TYR A C 1
ATOM 549 O O . TYR A 1 71 ? 8.146 -0.836 -34.101 1.00 96.06 71 TYR A O 1
ATOM 557 N N . ASP A 1 72 ? 8.904 -1.613 -36.105 1.00 95.12 72 ASP A N 1
ATOM 558 C CA . ASP A 1 72 ? 8.363 -0.633 -37.061 1.00 95.12 72 ASP A CA 1
ATOM 559 C C . ASP A 1 72 ? 7.594 -1.436 -38.139 1.00 95.12 72 ASP A C 1
ATOM 561 O O . ASP A 1 72 ? 8.023 -1.585 -39.298 1.00 95.12 72 ASP A O 1
ATOM 565 N N . ASP A 1 73 ? 6.560 -2.138 -37.682 1.00 95.38 73 ASP A N 1
ATOM 566 C CA . ASP A 1 73 ? 5.728 -3.106 -38.392 1.00 95.38 73 ASP A CA 1
ATOM 567 C C . ASP A 1 73 ? 4.253 -2.690 -38.524 1.00 95.38 73 ASP A C 1
ATOM 569 O O . ASP A 1 73 ? 3.485 -3.405 -39.174 1.00 95.38 73 ASP A O 1
ATOM 573 N N . GLY A 1 74 ? 3.865 -1.520 -38.011 1.00 94.75 74 GLY A N 1
ATOM 574 C CA . GLY A 1 74 ? 2.474 -1.061 -38.011 1.00 94.75 74 GLY A CA 1
ATOM 575 C C . GLY A 1 74 ? 1.613 -1.767 -36.959 1.00 94.75 74 GLY A C 1
ATOM 576 O O . GLY A 1 74 ? 0.381 -1.750 -37.048 1.00 94.75 74 GLY A O 1
ATOM 577 N N . ALA A 1 75 ? 2.257 -2.448 -36.011 1.00 93.69 75 ALA A N 1
ATOM 578 C CA . ALA A 1 75 ? 1.677 -3.076 -34.837 1.00 93.69 75 ALA A CA 1
ATOM 579 C C . ALA A 1 75 ? 2.451 -2.615 -33.585 1.00 93.69 75 ALA A C 1
ATOM 581 O O . ALA A 1 75 ? 3.302 -1.742 -33.636 1.00 93.69 75 ALA A O 1
ATOM 582 N N . HIS A 1 76 ? 2.142 -3.156 -32.405 1.00 94.50 76 HIS A N 1
ATOM 583 C CA . HIS A 1 76 ? 2.853 -2.786 -31.164 1.00 94.50 76 HIS A CA 1
ATOM 584 C C . HIS A 1 76 ? 2.776 -1.291 -30.783 1.00 94.50 76 HIS A C 1
ATOM 586 O O . HIS A 1 76 ? 3.628 -0.813 -30.035 1.00 94.50 76 HIS A O 1
ATOM 592 N N . ASP A 1 77 ? 1.745 -0.586 -31.263 1.00 94.31 77 ASP A N 1
ATOM 593 C CA . ASP A 1 77 ? 1.522 0.854 -31.072 1.00 94.31 77 ASP A CA 1
ATOM 594 C C . ASP A 1 77 ? 2.640 1.746 -31.657 1.00 94.31 77 ASP A C 1
ATOM 596 O O . ASP A 1 77 ? 2.927 2.822 -31.128 1.00 94.31 77 ASP A O 1
ATOM 600 N N . ASP A 1 78 ? 3.278 1.308 -32.749 1.00 94.88 78 ASP A N 1
ATOM 601 C CA . ASP A 1 78 ? 4.356 2.039 -33.429 1.00 94.88 78 ASP A CA 1
ATOM 602 C C . ASP A 1 78 ? 3.875 3.063 -34.473 1.00 94.88 78 ASP A C 1
ATOM 604 O O . ASP A 1 78 ? 4.583 4.028 -34.725 1.00 94.88 78 ASP A O 1
ATOM 608 N N . GLY A 1 79 ? 2.669 2.919 -35.027 1.00 95.12 79 GLY A N 1
ATOM 609 C CA . GLY A 1 79 ? 2.164 3.787 -36.091 1.00 95.12 79 GLY A CA 1
ATOM 610 C C . GLY A 1 79 ? 1.960 3.027 -37.397 1.00 95.12 79 GLY A C 1
ATOM 611 O O . GLY A 1 79 ? 1.234 2.035 -37.431 1.00 95.12 79 GLY A O 1
ATOM 612 N N . ALA A 1 80 ? 2.507 3.538 -38.502 1.00 96.19 80 ALA A N 1
ATOM 613 C CA . ALA A 1 80 ? 2.442 2.872 -39.799 1.00 96.19 80 ALA A CA 1
ATOM 614 C C . ALA A 1 80 ? 3.761 2.150 -40.092 1.00 96.19 80 ALA A C 1
ATOM 616 O O . ALA A 1 80 ? 4.835 2.712 -39.928 1.00 96.19 80 ALA A O 1
ATOM 617 N N . ALA A 1 81 ? 3.690 0.935 -40.637 1.00 95.25 81 ALA A N 1
ATOM 618 C CA . ALA A 1 81 ? 4.887 0.168 -40.966 1.00 95.25 81 ALA A CA 1
ATOM 619 C C . ALA A 1 81 ? 5.848 0.941 -41.892 1.00 95.25 81 ALA A C 1
ATOM 621 O O . ALA A 1 81 ? 5.498 1.289 -43.023 1.00 95.25 81 ALA A O 1
ATOM 622 N N . GLY A 1 82 ? 7.099 1.114 -41.468 1.00 91.81 82 GLY A N 1
ATOM 623 C CA . GLY A 1 82 ? 8.128 1.806 -42.245 1.00 91.81 82 GLY A CA 1
ATOM 624 C C . GLY A 1 82 ? 8.191 3.315 -42.049 1.00 91.81 82 GLY A C 1
ATOM 625 O O . GLY A 1 82 ? 8.907 3.959 -42.819 1.00 91.81 82 GLY A O 1
ATOM 626 N N . ASP A 1 83 ? 7.476 3.886 -41.080 1.00 92.94 83 ASP A N 1
ATOM 627 C CA . ASP A 1 83 ? 7.505 5.328 -40.814 1.00 92.94 83 ASP A CA 1
ATOM 628 C C . ASP A 1 83 ? 8.688 5.757 -39.924 1.00 92.94 83 ASP A C 1
ATOM 630 O O . ASP A 1 83 ? 8.991 6.949 -39.811 1.00 92.94 83 ASP A O 1
ATOM 634 N N . GLY A 1 84 ? 9.424 4.784 -39.374 1.00 91.31 84 GLY A N 1
ATOM 635 C CA . GLY A 1 84 ? 10.613 5.015 -38.561 1.00 91.31 84 GLY A CA 1
ATOM 636 C C . GLY A 1 84 ? 10.323 5.240 -37.077 1.00 91.31 84 GLY A C 1
ATOM 637 O O . GLY A 1 84 ? 11.256 5.559 -36.332 1.00 91.31 84 GLY A O 1
ATOM 638 N N . LEU A 1 85 ? 9.078 5.059 -36.639 1.00 94.50 85 LEU A N 1
ATOM 639 C CA . LEU A 1 85 ? 8.710 4.925 -35.238 1.00 94.50 85 LEU A CA 1
ATOM 640 C C . LEU A 1 85 ? 8.815 3.453 -34.834 1.00 94.50 85 LEU A C 1
ATOM 642 O O . LEU A 1 85 ? 8.423 2.561 -35.572 1.00 94.50 85 LEU A O 1
ATOM 646 N N . TYR A 1 86 ? 9.415 3.201 -33.671 1.00 95.31 86 TYR A N 1
ATOM 647 C CA . TYR A 1 86 ? 9.637 1.845 -33.175 1.00 95.31 86 TYR A CA 1
ATOM 648 C C . TYR A 1 86 ? 9.019 1.699 -31.791 1.00 95.31 86 TYR A C 1
ATOM 650 O O . TYR A 1 86 ? 9.363 2.474 -30.892 1.00 95.31 86 TYR A O 1
ATOM 658 N N . ALA A 1 87 ? 8.175 0.689 -31.593 1.00 96.69 87 ALA A N 1
ATOM 659 C CA . ALA A 1 87 ? 7.497 0.472 -30.320 1.00 96.69 87 ALA A CA 1
ATOM 660 C C . ALA A 1 87 ? 7.432 -1.003 -29.903 1.00 96.69 87 ALA A C 1
ATOM 662 O O . ALA A 1 87 ? 7.647 -1.926 -30.690 1.00 96.69 87 ALA A O 1
ATOM 663 N N . ASN A 1 88 ? 7.227 -1.193 -28.597 1.00 97.06 88 ASN A N 1
ATOM 664 C CA . ASN A 1 88 ? 6.835 -2.435 -27.938 1.00 97.06 88 ASN A CA 1
ATOM 665 C C . ASN A 1 88 ? 6.395 -2.110 -26.493 1.00 97.06 88 ASN A C 1
ATOM 667 O O . ASN A 1 88 ? 6.661 -1.018 -25.985 1.00 97.06 88 ASN A O 1
ATOM 671 N N . SER A 1 89 ? 5.766 -3.063 -25.807 1.00 96.12 89 SER A N 1
ATOM 672 C CA . SER A 1 89 ? 5.317 -2.933 -24.419 1.00 96.12 89 SER A CA 1
ATOM 673 C C . SER A 1 89 ? 6.155 -3.789 -23.465 1.00 96.12 89 SER A C 1
ATOM 675 O O . SER A 1 89 ? 6.558 -4.909 -23.776 1.00 96.12 89 SER A O 1
ATOM 677 N N . PHE A 1 90 ? 6.419 -3.255 -22.272 1.00 96.81 90 PHE A N 1
ATOM 678 C CA . PHE A 1 90 ? 7.104 -3.971 -21.200 1.00 96.81 90 PHE A CA 1
ATOM 679 C C . PHE A 1 90 ? 6.163 -4.112 -20.001 1.00 96.81 90 PHE A C 1
ATOM 681 O O . PHE A 1 90 ? 5.867 -3.130 -19.328 1.00 96.81 90 PHE A O 1
ATOM 688 N N . ALA A 1 91 ? 5.683 -5.331 -19.746 1.00 95.62 91 ALA A N 1
ATOM 689 C CA . ALA A 1 91 ? 4.652 -5.594 -18.735 1.00 95.62 91 ALA A CA 1
ATOM 690 C C . ALA A 1 91 ? 5.201 -6.060 -17.375 1.00 95.62 91 ALA A C 1
ATOM 692 O O . ALA A 1 91 ? 4.448 -6.171 -16.406 1.00 95.62 91 ALA A O 1
ATOM 693 N N . ASP A 1 92 ? 6.497 -6.365 -17.283 1.00 96.12 92 ASP A N 1
ATOM 694 C CA . ASP A 1 92 ? 7.105 -6.886 -16.058 1.00 96.12 92 ASP A CA 1
ATOM 695 C C . ASP A 1 92 ? 7.491 -5.759 -15.094 1.00 96.12 92 ASP A C 1
ATOM 697 O O . ASP A 1 92 ? 8.655 -5.539 -14.773 1.00 96.12 92 ASP A O 1
ATOM 701 N N . THR A 1 93 ? 6.479 -5.003 -14.678 1.00 96.06 93 THR A N 1
ATOM 702 C CA . THR A 1 93 ? 6.589 -3.822 -13.814 1.00 96.06 93 THR A CA 1
ATOM 703 C C . THR A 1 93 ? 5.884 -4.047 -12.480 1.00 96.06 93 THR A C 1
ATOM 705 O O . THR A 1 93 ? 5.353 -3.118 -11.879 1.00 96.06 93 THR A O 1
ATOM 708 N N . LYS A 1 94 ? 5.804 -5.300 -12.023 1.00 96.69 94 LYS A N 1
ATOM 709 C CA . LYS A 1 94 ? 5.081 -5.651 -10.790 1.00 96.69 94 LYS A CA 1
ATOM 710 C C . LYS A 1 94 ? 5.860 -5.321 -9.525 1.00 96.69 94 LYS A C 1
ATOM 712 O O . LYS A 1 94 ? 5.275 -5.349 -8.457 1.00 96.69 94 LYS A O 1
ATOM 717 N N . ILE A 1 95 ? 7.158 -5.052 -9.629 1.00 97.44 95 ILE A N 1
ATOM 718 C CA . ILE A 1 95 ? 8.045 -4.843 -8.480 1.00 97.44 95 ILE A CA 1
ATOM 719 C C . ILE A 1 95 ? 8.320 -3.345 -8.333 1.00 97.44 95 ILE A C 1
ATOM 721 O O . ILE A 1 95 ? 8.573 -2.659 -9.330 1.00 97.44 95 ILE A O 1
ATOM 725 N N . GLN A 1 96 ? 8.265 -2.830 -7.105 1.00 95.75 96 GLN A N 1
ATOM 726 C CA . GLN A 1 96 ? 8.644 -1.448 -6.797 1.00 95.75 96 GLN A CA 1
ATOM 727 C C . GLN A 1 96 ? 10.122 -1.205 -7.129 1.00 95.75 96 GLN A C 1
ATOM 729 O O . GLN A 1 96 ? 10.978 -2.041 -6.844 1.00 95.75 96 GLN A O 1
ATOM 734 N N . GLY A 1 97 ? 10.437 -0.026 -7.659 1.00 95.31 97 GLY A N 1
ATOM 735 C CA . GLY A 1 97 ? 11.815 0.437 -7.807 1.00 95.31 97 GLY A CA 1
ATOM 736 C C . GLY A 1 97 ? 12.134 0.994 -9.187 1.00 95.31 97 GLY A C 1
ATOM 737 O O . GLY A 1 97 ? 11.256 1.213 -10.020 1.00 95.31 97 GLY A O 1
ATOM 738 N N . SER A 1 98 ? 13.422 1.242 -9.422 1.00 96.56 98 SER A N 1
ATOM 739 C CA . SER A 1 98 ? 13.910 1.858 -10.657 1.00 96.56 98 SER A CA 1
ATOM 740 C C . SER A 1 98 ? 14.108 0.833 -11.773 1.00 96.56 98 SER A C 1
ATOM 742 O O . SER A 1 98 ? 14.940 -0.063 -11.652 1.00 96.56 98 SER A O 1
ATOM 744 N N . TYR A 1 99 ? 13.432 1.015 -12.899 1.00 98.19 99 TYR A N 1
ATOM 745 C CA . TYR A 1 99 ? 13.649 0.287 -14.145 1.00 98.19 99 TYR A CA 1
ATOM 746 C C . TYR A 1 99 ? 14.473 1.166 -15.077 1.00 98.19 99 TYR A C 1
ATOM 748 O O . TYR A 1 99 ? 14.051 2.268 -15.427 1.00 98.19 99 TYR A O 1
ATOM 756 N N . THR A 1 100 ? 15.650 0.697 -15.477 1.00 98.38 100 THR A N 1
ATOM 757 C CA . THR A 1 100 ? 16.547 1.438 -16.371 1.00 98.38 100 THR A CA 1
ATOM 758 C C . THR A 1 100 ? 16.591 0.745 -17.717 1.00 98.38 100 THR A C 1
ATOM 760 O O . THR A 1 100 ? 17.071 -0.381 -17.818 1.00 98.38 100 THR A O 1
ATOM 763 N N . PHE A 1 101 ? 16.111 1.424 -18.751 1.00 98.44 101 PHE A N 1
ATOM 764 C CA . PHE A 1 101 ? 16.127 0.941 -20.122 1.00 98.44 101 PHE A CA 1
ATOM 765 C C . PHE A 1 101 ? 17.271 1.591 -20.886 1.00 98.44 101 PHE A C 1
ATOM 767 O O . PHE A 1 101 ? 17.381 2.816 -20.909 1.00 98.44 101 PHE A O 1
ATOM 774 N N . ARG A 1 102 ? 18.091 0.768 -21.535 1.00 98.44 102 ARG A N 1
ATOM 775 C CA . ARG A 1 102 ? 19.081 1.179 -22.528 1.00 98.44 102 ARG A CA 1
ATOM 776 C C . ARG A 1 102 ? 18.594 0.743 -23.902 1.00 98.44 102 ARG A C 1
ATOM 778 O O . ARG A 1 102 ? 18.546 -0.448 -24.192 1.00 98.44 102 ARG A O 1
ATOM 785 N N . PHE A 1 103 ? 18.229 1.702 -24.733 1.00 98.12 103 PHE A N 1
ATOM 786 C CA . PHE A 1 103 ? 17.804 1.496 -26.109 1.00 98.12 103 PHE A CA 1
ATOM 787 C C . PHE A 1 103 ? 19.025 1.543 -27.016 1.00 98.12 103 PHE A C 1
ATOM 789 O O . PHE A 1 103 ? 19.776 2.515 -26.975 1.00 98.12 103 PHE A O 1
ATOM 796 N N . VAL A 1 104 ? 19.221 0.507 -27.824 1.00 98.25 104 VAL A N 1
ATOM 797 C CA . VAL A 1 104 ? 20.337 0.381 -28.762 1.00 98.25 104 VAL A CA 1
ATOM 798 C C . VAL A 1 104 ? 19.763 0.204 -30.155 1.00 98.25 104 VAL A C 1
ATOM 800 O O . VAL A 1 104 ? 19.138 -0.815 -30.441 1.00 98.25 104 VAL A O 1
ATOM 803 N N . ALA A 1 105 ? 19.980 1.195 -31.013 1.00 97.00 105 ALA A N 1
ATOM 804 C CA . ALA A 1 105 ? 19.664 1.123 -32.430 1.00 97.00 105 ALA A CA 1
ATOM 805 C C . ALA A 1 105 ? 20.956 0.826 -33.197 1.00 97.00 105 ALA A C 1
ATOM 807 O O . ALA A 1 105 ? 21.836 1.687 -33.284 1.00 97.00 105 ALA A O 1
ATOM 808 N N . SER A 1 106 ? 21.089 -0.395 -33.710 1.00 95.50 106 SER A N 1
ATOM 809 C CA . SER A 1 106 ? 22.247 -0.854 -34.476 1.00 95.50 106 SER A CA 1
ATOM 810 C C . SER A 1 106 ? 21.947 -0.920 -35.970 1.00 95.50 106 SER A C 1
ATOM 812 O O . SER A 1 106 ? 20.797 -0.853 -36.406 1.00 95.50 106 SER A O 1
ATOM 814 N N . ASP A 1 107 ? 23.009 -1.085 -36.759 1.00 92.06 107 ASP A N 1
ATOM 815 C CA . ASP A 1 107 ? 22.944 -1.223 -38.217 1.00 92.06 107 ASP A CA 1
ATOM 816 C C . ASP A 1 107 ? 22.369 -0.005 -38.952 1.00 92.06 107 ASP A C 1
ATOM 818 O O . ASP A 1 107 ? 21.957 -0.119 -40.105 1.00 92.06 107 ASP A O 1
ATOM 822 N N . ILE A 1 108 ? 22.393 1.173 -38.322 1.00 90.69 108 ILE A N 1
ATOM 823 C CA . ILE A 1 108 ? 21.926 2.418 -38.934 1.00 90.69 108 ILE A CA 1
ATOM 824 C C . ILE A 1 108 ? 22.883 2.781 -40.082 1.00 90.69 108 ILE A C 1
ATOM 826 O O . ILE A 1 108 ? 24.070 2.996 -39.814 1.00 90.69 108 ILE A O 1
ATOM 830 N N . PRO A 1 109 ? 22.424 2.889 -41.343 1.00 89.19 109 PRO A N 1
ATOM 831 C CA . PRO A 1 109 ? 23.285 3.301 -42.449 1.00 89.19 109 PRO A CA 1
ATOM 832 C C . PRO A 1 109 ? 23.831 4.720 -42.239 1.00 89.19 109 PRO A C 1
ATOM 834 O O . PRO A 1 109 ? 23.063 5.651 -42.004 1.00 89.19 109 PRO A O 1
ATOM 837 N N . SER A 1 110 ? 25.149 4.903 -42.359 1.00 89.19 110 SER A N 1
ATOM 838 C CA . SER A 1 110 ? 25.818 6.211 -42.215 1.00 89.19 110 SER A CA 1
ATOM 839 C C . SER A 1 110 ? 26.522 6.695 -43.492 1.00 89.19 110 SER A C 1
ATOM 841 O O . SER A 1 110 ? 27.257 7.680 -43.459 1.00 89.19 110 SER A O 1
ATOM 843 N N . GLY A 1 111 ? 26.264 6.035 -44.628 1.00 86.38 111 GLY A N 1
ATOM 844 C CA . GLY A 1 111 ? 26.868 6.337 -45.932 1.00 86.38 111 GLY A CA 1
ATOM 845 C C . GLY A 1 111 ? 28.098 5.476 -46.242 1.00 86.38 111 GLY A C 1
ATOM 846 O O . GLY A 1 111 ? 28.682 4.864 -45.356 1.00 86.38 111 GLY A O 1
ATOM 847 N N . SER A 1 112 ? 28.476 5.379 -47.521 1.00 88.50 112 SER A N 1
ATOM 848 C CA . SER A 1 112 ? 29.669 4.635 -47.988 1.00 88.50 112 SER A CA 1
ATOM 849 C C . SER A 1 112 ? 29.747 3.164 -47.542 1.00 88.50 112 SER A C 1
ATOM 851 O O . SER A 1 112 ? 30.831 2.629 -47.329 1.00 88.50 112 SER A O 1
ATOM 853 N N . GLY A 1 113 ? 28.596 2.505 -47.370 1.00 86.00 113 GLY A N 1
ATOM 854 C CA . GLY A 1 113 ? 28.522 1.130 -46.860 1.00 86.00 113 GLY A CA 1
ATOM 855 C C . GLY A 1 113 ? 28.811 0.990 -45.359 1.00 86.00 113 GLY A C 1
ATOM 856 O O . GLY A 1 113 ? 28.827 -0.128 -44.850 1.00 86.00 113 GLY A O 1
ATOM 857 N N . LEU A 1 114 ? 29.015 2.101 -44.646 1.00 90.38 114 LEU A N 1
ATOM 858 C CA . LEU A 1 114 ? 29.232 2.123 -43.206 1.00 90.38 114 LEU A CA 1
ATOM 859 C C . LEU A 1 114 ? 27.908 2.064 -42.443 1.00 90.38 114 LEU A C 1
ATOM 861 O O . LEU A 1 114 ? 26.846 2.488 -42.917 1.00 90.38 114 LEU A O 1
ATOM 865 N N . LYS A 1 115 ? 28.011 1.537 -41.227 1.00 92.25 115 LYS A N 1
ATOM 866 C CA . LYS A 1 115 ? 26.928 1.445 -40.257 1.00 92.25 115 LYS A CA 1
ATOM 867 C C . LYS A 1 115 ? 27.352 2.110 -38.957 1.00 92.25 115 LYS A C 1
ATOM 869 O O . LYS A 1 115 ? 28.536 2.143 -38.625 1.00 92.25 115 LYS A O 1
ATOM 874 N N . THR A 1 116 ? 26.380 2.609 -38.212 1.00 94.50 116 THR A N 1
ATOM 875 C CA . THR A 1 116 ? 26.583 3.184 -36.885 1.00 94.50 116 THR A CA 1
ATOM 876 C C . THR A 1 116 ? 25.586 2.612 -35.881 1.00 94.50 116 THR A C 1
ATOM 878 O O . THR A 1 116 ? 24.597 1.975 -36.254 1.00 94.50 116 THR A O 1
ATOM 881 N N . THR A 1 117 ? 25.867 2.857 -34.606 1.00 96.31 117 THR A N 1
ATOM 882 C CA . THR A 1 117 ? 25.018 2.498 -33.474 1.00 96.31 117 THR A CA 1
ATOM 883 C C . THR A 1 117 ? 24.714 3.759 -32.685 1.00 96.31 117 THR A C 1
ATOM 885 O O . THR A 1 117 ? 25.593 4.596 -32.472 1.00 96.31 117 THR A O 1
ATOM 888 N N . ARG A 1 118 ? 23.467 3.898 -32.240 1.00 96.38 118 ARG A N 1
ATOM 889 C CA . ARG A 1 118 ? 23.052 4.950 -31.311 1.00 96.38 118 ARG A CA 1
ATOM 890 C C . ARG A 1 118 ? 22.464 4.323 -30.064 1.00 96.38 118 ARG A C 1
ATOM 892 O O . ARG A 1 118 ? 21.746 3.329 -30.155 1.00 96.38 118 ARG A O 1
ATOM 899 N N . GLU A 1 119 ? 22.754 4.933 -28.922 1.00 97.81 119 GLU A N 1
ATOM 900 C CA . GLU A 1 119 ? 22.257 4.477 -27.630 1.00 97.81 119 GLU A CA 1
ATOM 901 C C . GLU A 1 119 ? 21.580 5.608 -26.865 1.00 97.81 119 GLU A C 1
ATOM 903 O O . GLU A 1 119 ? 21.997 6.766 -26.936 1.00 97.81 119 GLU A O 1
ATOM 908 N N . TRP A 1 120 ? 20.541 5.259 -26.112 1.00 97.75 120 TRP A N 1
ATOM 909 C CA . TRP A 1 120 ? 19.878 6.159 -25.179 1.00 97.75 120 TRP A CA 1
ATOM 910 C C . TRP A 1 120 ? 19.464 5.397 -23.926 1.00 97.75 120 TRP A C 1
ATOM 912 O O . TRP A 1 120 ? 18.970 4.276 -24.018 1.00 97.75 120 TRP A O 1
ATOM 922 N N . THR A 1 121 ? 19.639 6.008 -22.757 1.00 98.31 121 THR A N 1
ATOM 923 C CA . THR A 1 121 ? 19.286 5.393 -21.475 1.00 98.31 121 THR A CA 1
ATOM 924 C C . THR A 1 121 ? 18.260 6.247 -20.755 1.00 98.31 121 THR A C 1
ATOM 926 O O . THR A 1 121 ? 18.432 7.461 -20.636 1.00 98.31 121 THR A O 1
ATOM 929 N N . LYS A 1 122 ? 17.210 5.612 -20.232 1.00 97.94 122 LYS A N 1
ATOM 930 C CA . LYS A 1 122 ? 16.187 6.267 -19.417 1.00 97.94 122 LYS A CA 1
ATOM 931 C C . LYS A 1 122 ? 15.779 5.388 -18.243 1.00 97.94 122 LYS A C 1
ATOM 933 O O . LYS A 1 122 ? 15.638 4.177 -18.386 1.00 97.94 122 LYS A O 1
ATOM 938 N N . SER A 1 123 ? 15.565 6.020 -17.095 1.00 97.88 123 SER A N 1
ATOM 939 C CA . SER A 1 123 ? 15.089 5.358 -15.882 1.00 97.88 123 SER A CA 1
ATOM 940 C C . SER A 1 123 ? 13.666 5.791 -15.551 1.00 97.88 123 SER A C 1
ATOM 942 O O . SER A 1 123 ? 13.317 6.962 -15.702 1.00 97.88 123 SER A O 1
ATOM 944 N N . PHE A 1 124 ? 12.874 4.843 -15.067 1.00 96.38 124 PHE A N 1
ATOM 945 C CA . PHE A 1 124 ? 11.522 5.045 -14.559 1.00 96.38 124 PHE A CA 1
ATOM 946 C C . PHE A 1 124 ? 11.441 4.447 -13.161 1.00 96.38 124 PHE A C 1
ATOM 948 O O . PHE A 1 124 ? 11.976 3.365 -12.934 1.00 96.38 124 PHE A O 1
ATOM 955 N N . TYR A 1 125 ? 10.781 5.128 -12.231 1.00 95.69 125 TYR A N 1
ATOM 956 C CA . TYR A 1 125 ? 10.547 4.591 -10.896 1.00 95.69 125 TYR A CA 1
ATOM 957 C C . TYR A 1 125 ? 9.103 4.106 -10.788 1.00 95.69 125 TYR A C 1
ATOM 959 O O . TYR A 1 125 ? 8.172 4.876 -11.014 1.00 95.69 125 TYR A O 1
ATOM 967 N N . ASN A 1 126 ? 8.927 2.832 -10.451 1.00 95.44 126 ASN A N 1
ATOM 968 C CA . ASN A 1 126 ? 7.625 2.243 -10.186 1.00 95.44 126 ASN A CA 1
ATOM 969 C C . ASN A 1 126 ? 7.321 2.324 -8.686 1.00 95.44 126 ASN A C 1
ATOM 971 O O . ASN A 1 126 ? 8.022 1.706 -7.879 1.00 95.44 126 ASN A O 1
ATOM 975 N N . GLN A 1 127 ? 6.299 3.099 -8.324 1.00 93.88 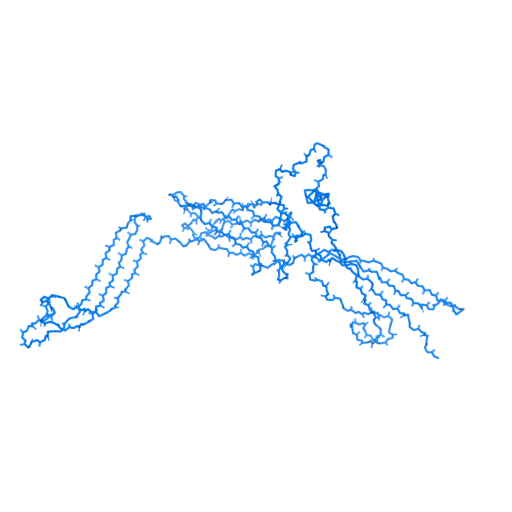127 GLN A N 1
ATOM 976 C CA . GLN A 1 127 ? 5.818 3.225 -6.947 1.00 93.88 127 GLN A CA 1
ATOM 977 C C . GLN A 1 127 ? 4.844 2.094 -6.601 1.00 93.88 127 GLN A C 1
ATOM 979 O O . GLN A 1 127 ? 4.148 1.573 -7.470 1.00 93.88 127 GLN A O 1
ATOM 984 N N . VAL A 1 128 ? 4.768 1.743 -5.316 1.00 95.81 128 VAL A N 1
ATOM 985 C CA . VAL A 1 128 ? 3.752 0.809 -4.812 1.00 95.81 128 VAL A CA 1
ATOM 986 C C . VAL A 1 128 ? 2.389 1.481 -4.888 1.00 95.81 128 VAL A C 1
ATOM 988 O O . VAL A 1 128 ? 2.167 2.528 -4.280 1.00 95.81 128 VAL A O 1
ATOM 991 N N . ASN A 1 129 ? 1.463 0.864 -5.617 1.00 95.19 129 ASN A N 1
ATOM 992 C CA . ASN A 1 129 ? 0.080 1.319 -5.675 1.00 95.19 129 ASN A CA 1
ATOM 993 C C . ASN A 1 129 ? -0.731 0.645 -4.563 1.00 95.19 129 ASN A C 1
ATOM 995 O O . ASN A 1 129 ? -1.343 -0.401 -4.781 1.00 95.19 129 ASN A O 1
ATOM 999 N N . ILE A 1 130 ? -0.664 1.217 -3.361 1.00 96.38 130 ILE A N 1
ATOM 1000 C CA . ILE A 1 130 ? -1.302 0.665 -2.163 1.00 96.38 130 ILE A CA 1
ATOM 1001 C C . ILE A 1 130 ? -2.807 0.451 -2.343 1.00 96.38 130 ILE A C 1
ATOM 1003 O O . ILE A 1 130 ? -3.508 1.272 -2.931 1.00 96.38 130 ILE A O 1
ATOM 1007 N N . ASP A 1 131 ? -3.307 -0.643 -1.777 1.00 95.00 131 ASP A N 1
ATOM 1008 C CA . ASP A 1 131 ? -4.717 -1.016 -1.822 1.00 95.00 131 ASP A CA 1
ATOM 1009 C C . ASP A 1 131 ? -5.157 -1.529 -0.436 1.00 95.00 131 ASP A C 1
ATOM 1011 O O . ASP A 1 131 ? -4.550 -2.472 0.096 1.00 95.00 131 ASP A O 1
ATOM 1015 N N . PRO A 1 132 ? -6.211 -0.947 0.172 1.00 93.94 132 PRO A N 1
ATOM 1016 C CA . PRO A 1 132 ? -6.739 -1.391 1.462 1.00 93.94 132 PRO A CA 1
ATOM 1017 C C . PRO A 1 132 ? -7.099 -2.873 1.514 1.00 93.94 132 PRO A C 1
ATOM 1019 O O . PRO A 1 132 ? -6.986 -3.480 2.574 1.00 93.94 132 PRO A O 1
ATOM 1022 N N . LYS A 1 133 ? -7.515 -3.470 0.391 1.00 95.00 133 LYS A N 1
ATOM 1023 C CA . LYS A 1 133 ? -7.899 -4.885 0.316 1.00 95.00 133 LYS A CA 1
ATOM 1024 C C . LYS A 1 133 ? -6.720 -5.830 0.554 1.00 95.00 133 LYS A C 1
ATOM 1026 O O . LYS A 1 133 ? -6.922 -6.939 1.042 1.00 95.00 133 LYS A O 1
ATOM 1031 N N . TYR A 1 134 ? -5.513 -5.413 0.183 1.00 95.06 134 TYR A N 1
ATOM 1032 C CA . TYR A 1 134 ? -4.303 -6.236 0.282 1.00 95.06 134 TYR A CA 1
ATOM 1033 C C . TYR A 1 134 ? -3.391 -5.818 1.438 1.00 95.06 134 TYR A C 1
ATOM 1035 O O . TYR A 1 134 ? -2.412 -6.504 1.735 1.00 95.06 134 TYR A O 1
ATOM 1043 N N . SER A 1 135 ? -3.723 -4.710 2.099 1.00 96.38 135 SER A N 1
ATOM 1044 C CA . SER A 1 135 ? -2.998 -4.159 3.240 1.00 96.38 135 SER A CA 1
ATOM 1045 C C . SER A 1 135 ? -3.510 -4.720 4.562 1.00 96.38 135 SER A C 1
ATOM 1047 O O . SER A 1 135 ? -4.696 -5.007 4.703 1.00 96.38 135 SER A O 1
ATOM 1049 N N . ASP A 1 136 ? -2.631 -4.826 5.560 1.00 95.56 136 ASP A N 1
ATOM 1050 C CA . ASP A 1 136 ? -3.038 -5.302 6.886 1.00 95.56 136 ASP A CA 1
ATOM 1051 C C . ASP A 1 136 ? -3.372 -4.107 7.776 1.00 95.56 136 ASP A C 1
ATOM 1053 O O . ASP A 1 136 ? -2.509 -3.279 8.081 1.00 95.56 136 ASP A O 1
ATOM 1057 N N . ILE A 1 137 ? -4.627 -4.024 8.212 1.00 95.25 137 ILE A N 1
ATOM 1058 C CA . ILE A 1 137 ? -5.131 -2.952 9.071 1.00 95.25 137 ILE A CA 1
ATOM 1059 C C . ILE A 1 137 ? -5.641 -3.596 10.351 1.00 95.25 137 ILE A C 1
ATOM 1061 O O . ILE A 1 137 ? -6.700 -4.217 10.373 1.00 95.25 137 ILE A O 1
ATOM 1065 N N . ASN A 1 138 ? -4.863 -3.466 11.419 1.00 94.88 138 ASN A N 1
ATOM 1066 C CA . ASN A 1 138 ? -5.162 -4.066 12.709 1.00 94.88 138 ASN A CA 1
ATOM 1067 C C . ASN A 1 138 ? -5.483 -2.957 13.704 1.00 94.88 138 ASN A C 1
ATOM 1069 O O . ASN A 1 138 ? -4.615 -2.163 14.066 1.00 94.88 138 ASN A O 1
ATOM 1073 N N . ILE A 1 139 ? -6.736 -2.911 14.142 1.00 94.19 139 ILE A N 1
ATOM 1074 C CA . ILE A 1 139 ? -7.222 -1.971 15.150 1.00 94.19 139 ILE A CA 1
ATOM 1075 C C . ILE A 1 139 ? -7.760 -2.820 16.290 1.00 94.19 139 ILE A C 1
ATOM 1077 O O . ILE A 1 139 ? -8.803 -3.452 16.164 1.00 94.19 139 ILE A O 1
ATOM 1081 N N . THR A 1 140 ? -7.003 -2.889 17.379 1.00 92.81 140 THR A N 1
ATOM 1082 C CA . THR A 1 140 ? -7.312 -3.758 18.519 1.00 92.81 140 THR A CA 1
ATOM 1083 C C . THR A 1 140 ? -7.666 -2.909 19.720 1.00 92.81 140 THR A C 1
ATOM 1085 O O . THR A 1 140 ? -6.884 -2.052 20.126 1.00 92.81 140 THR A O 1
ATOM 1088 N N . LEU A 1 141 ? -8.831 -3.154 20.307 1.00 93.19 141 LEU A N 1
ATOM 1089 C CA . LEU A 1 141 ? -9.207 -2.556 21.577 1.00 93.19 141 LEU A CA 1
ATOM 1090 C C . LEU A 1 141 ? -8.311 -3.113 22.695 1.00 93.19 141 LEU A C 1
ATOM 1092 O O . LEU A 1 141 ? -8.293 -4.315 22.942 1.00 93.19 141 LEU A O 1
ATOM 1096 N N . LEU A 1 142 ? -7.589 -2.232 23.381 1.00 91.31 142 LEU A N 1
ATOM 1097 C CA . LEU A 1 142 ? -6.721 -2.578 24.506 1.00 91.31 142 LEU A CA 1
ATOM 1098 C C . LEU A 1 142 ? -7.436 -2.442 25.850 1.00 91.31 142 LEU A C 1
ATOM 1100 O O . LEU A 1 142 ? -7.241 -3.258 26.745 1.00 91.31 142 LEU A O 1
ATOM 1104 N N . ALA A 1 143 ? -8.235 -1.386 26.013 1.00 89.06 143 ALA A N 1
ATOM 1105 C CA . ALA A 1 143 ? -8.920 -1.099 27.267 1.00 89.06 143 ALA A CA 1
ATOM 1106 C C . ALA A 1 143 ? -10.194 -0.281 27.043 1.00 89.06 143 ALA A C 1
ATOM 1108 O O . ALA A 1 143 ? -10.235 0.598 26.180 1.00 89.06 143 ALA A O 1
ATOM 1109 N N . LYS A 1 144 ? -11.203 -0.536 27.882 1.00 89.38 144 LYS A N 1
ATOM 1110 C CA . LYS A 1 144 ? -12.415 0.280 28.035 1.00 89.38 144 LYS A CA 1
ATOM 1111 C C . LYS A 1 144 ? -12.415 0.874 29.444 1.00 89.38 144 LYS A C 1
ATOM 1113 O O . LYS A 1 144 ? -12.264 0.138 30.416 1.00 89.38 144 LYS A O 1
ATOM 1118 N N . THR A 1 145 ? -12.566 2.188 29.553 1.00 85.38 145 THR A N 1
ATOM 1119 C CA . THR A 1 145 ? -12.702 2.916 30.824 1.00 85.38 145 THR A CA 1
ATOM 1120 C C . THR A 1 145 ? -13.949 3.800 30.782 1.00 85.38 145 THR A C 1
ATOM 1122 O O . THR A 1 145 ? -14.603 3.904 29.747 1.00 85.38 145 THR A O 1
ATOM 1125 N N . ALA A 1 146 ? -14.296 4.444 31.902 1.00 81.69 146 ALA A N 1
ATOM 1126 C CA . ALA A 1 146 ? -15.391 5.419 31.931 1.00 81.69 146 ALA A CA 1
ATOM 1127 C C . ALA A 1 146 ? -15.127 6.635 31.020 1.00 81.69 146 ALA A C 1
ATOM 1129 O O . ALA A 1 146 ? -16.065 7.236 30.506 1.00 81.69 146 ALA A O 1
ATOM 1130 N N . ASP A 1 147 ? -13.852 6.966 30.798 1.00 87.50 147 ASP A N 1
ATOM 1131 C CA . ASP A 1 147 ? -13.438 8.132 30.013 1.00 87.50 147 ASP A CA 1
ATOM 1132 C C . ASP A 1 147 ? -13.355 7.844 28.507 1.00 87.50 147 ASP A C 1
ATOM 1134 O O . ASP A 1 147 ? -13.262 8.781 27.708 1.00 87.50 147 ASP A O 1
ATOM 1138 N N . GLY A 1 148 ? -13.354 6.568 28.100 1.00 90.94 148 GLY A N 1
ATOM 1139 C CA . GLY A 1 148 ? -13.260 6.177 26.697 1.00 90.94 148 GLY A CA 1
ATOM 1140 C C . GLY A 1 148 ? -12.584 4.827 26.446 1.00 90.94 148 GLY A C 1
ATOM 1141 O O . GLY A 1 148 ? -12.573 3.922 27.281 1.00 90.94 148 GLY A O 1
ATOM 1142 N N . MET A 1 149 ? -12.015 4.679 25.252 1.00 93.56 149 MET A N 1
ATOM 1143 C CA . MET A 1 149 ? -11.467 3.426 24.732 1.00 93.56 149 MET A CA 1
ATOM 1144 C C . MET A 1 149 ? -10.046 3.628 24.210 1.00 93.56 149 MET A C 1
ATOM 1146 O O . MET A 1 149 ? -9.786 4.557 23.449 1.00 93.56 149 MET A O 1
ATOM 1150 N N . ARG A 1 150 ? -9.117 2.746 24.586 1.00 95.25 150 ARG A N 1
ATOM 1151 C CA . ARG A 1 150 ? -7.755 2.721 24.030 1.00 95.25 150 ARG A CA 1
ATOM 1152 C C . ARG A 1 150 ? -7.658 1.659 22.950 1.00 95.25 150 ARG A C 1
ATOM 1154 O O . ARG A 1 150 ? -8.000 0.508 23.203 1.00 95.25 150 ARG A O 1
ATOM 1161 N N . TYR A 1 151 ? -7.134 2.036 21.793 1.00 95.88 151 TYR A N 1
ATOM 1162 C CA . TYR A 1 151 ? -6.890 1.153 20.661 1.00 95.88 151 TYR A CA 1
ATOM 1163 C C . TYR A 1 151 ? -5.402 1.106 20.331 1.00 95.88 151 TYR A C 1
ATOM 1165 O O . TYR A 1 151 ? -4.754 2.146 20.260 1.00 95.88 151 TYR A O 1
ATOM 1173 N N . SER A 1 152 ? -4.876 -0.086 20.066 1.00 96.38 152 SER A N 1
ATOM 1174 C CA . SER A 1 152 ? -3.630 -0.255 19.324 1.00 96.38 152 SER A CA 1
ATOM 1175 C C . SER A 1 152 ? -3.962 -0.249 17.840 1.00 96.38 152 SER A C 1
ATOM 1177 O O . SER A 1 152 ? -4.757 -1.074 17.383 1.00 96.38 152 SER A O 1
ATOM 1179 N N . VAL A 1 153 ? -3.375 0.680 17.093 1.00 97.12 153 VAL A N 1
ATOM 1180 C CA . VAL A 1 153 ? -3.503 0.742 15.639 1.00 97.12 153 VAL A CA 1
ATOM 1181 C C . VAL A 1 153 ? -2.178 0.345 15.016 1.00 97.12 153 VAL A C 1
ATOM 1183 O O . VAL A 1 153 ? -1.145 0.934 15.331 1.00 97.12 153 VAL A O 1
ATOM 1186 N N . LYS A 1 154 ? -2.221 -0.643 14.121 1.00 97.06 154 LYS A N 1
ATOM 1187 C CA . LYS A 1 154 ? -1.103 -1.086 13.291 1.00 97.06 154 LYS A CA 1
ATOM 1188 C C . LYS A 1 154 ? -1.538 -1.182 11.835 1.00 97.06 154 LYS A C 1
ATOM 1190 O O . LYS A 1 154 ? -2.504 -1.877 11.523 1.00 97.06 154 LYS A O 1
ATOM 1195 N N . ILE A 1 155 ? -0.788 -0.538 10.949 1.00 97.44 155 ILE A N 1
ATOM 1196 C CA . ILE A 1 155 ? -1.045 -0.514 9.508 1.00 97.44 155 ILE A CA 1
ATOM 1197 C C . ILE A 1 155 ? 0.191 -1.026 8.769 1.00 97.44 155 ILE A C 1
ATOM 1199 O O . ILE A 1 155 ? 1.315 -0.633 9.082 1.00 97.44 155 ILE A O 1
ATOM 1203 N N . VAL A 1 156 ? -0.025 -1.911 7.795 1.00 97.31 156 VAL A N 1
ATOM 1204 C CA . VAL A 1 156 ? 1.007 -2.461 6.908 1.00 97.31 156 VAL A CA 1
ATOM 1205 C C . VAL A 1 156 ? 0.543 -2.291 5.453 1.00 97.31 156 VAL A C 1
ATOM 1207 O O . VAL A 1 156 ? -0.168 -3.160 4.935 1.00 97.31 156 VAL A O 1
ATOM 1210 N N . PRO A 1 157 ? 0.872 -1.155 4.806 1.00 97.56 157 PRO A N 1
ATOM 1211 C CA . PRO A 1 157 ? 0.399 -0.843 3.460 1.00 97.56 157 PRO A CA 1
ATOM 1212 C C . PRO A 1 157 ? 1.065 -1.724 2.398 1.00 97.56 157 PRO A C 1
ATOM 1214 O O . PRO A 1 157 ? 2.293 -1.842 2.356 1.00 97.56 157 PRO A O 1
ATOM 1217 N N . LYS A 1 158 ? 0.248 -2.311 1.521 1.00 97.00 158 LYS A N 1
ATOM 1218 C CA . LYS A 1 158 ? 0.651 -3.194 0.422 1.00 97.00 158 LYS A CA 1
ATOM 1219 C C . LYS A 1 158 ? -0.164 -2.926 -0.841 1.00 97.00 158 LYS A C 1
ATOM 1221 O O . LYS A 1 158 ? -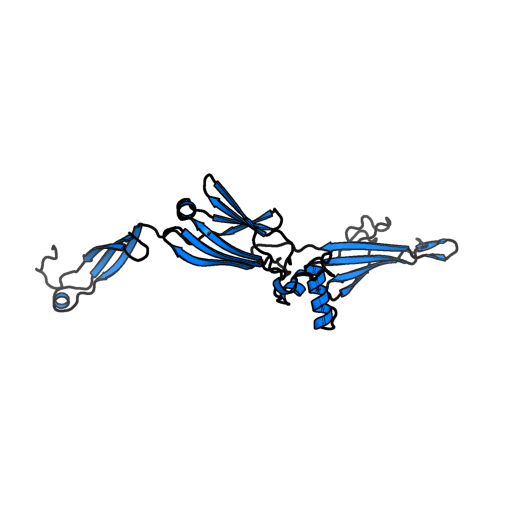1.310 -2.481 -0.762 1.00 97.00 158 LYS A O 1
ATOM 1226 N N . ASP A 1 159 ? 0.409 -3.239 -1.996 1.00 97.12 159 ASP A N 1
ATOM 1227 C CA . ASP A 1 159 ? -0.340 -3.349 -3.250 1.00 97.12 159 ASP A CA 1
ATOM 1228 C C . ASP A 1 159 ? -0.900 -4.767 -3.481 1.00 97.12 159 ASP A C 1
ATOM 1230 O O . ASP A 1 159 ? -0.658 -5.706 -2.718 1.00 97.12 159 ASP A O 1
ATOM 1234 N N . GLN A 1 160 ? -1.640 -4.934 -4.579 1.00 96.94 160 GLN A N 1
ATOM 1235 C CA . GLN A 1 160 ? -2.207 -6.219 -5.008 1.00 96.94 160 GLN A CA 1
ATOM 1236 C C . GLN A 1 160 ? -1.174 -7.297 -5.381 1.00 96.94 160 GLN A C 1
ATOM 1238 O O . GLN A 1 160 ? -1.533 -8.467 -5.511 1.00 96.94 160 GLN A O 1
ATOM 1243 N N . PHE A 1 161 ? 0.089 -6.921 -5.590 1.00 97.00 161 PHE A N 1
ATOM 1244 C CA . PHE A 1 161 ? 1.181 -7.845 -5.900 1.00 97.00 161 PHE A CA 1
ATOM 1245 C C . PHE A 1 161 ? 1.951 -8.266 -4.642 1.00 97.00 161 PHE A C 1
ATOM 1247 O O . PHE A 1 161 ? 2.864 -9.086 -4.734 1.00 97.00 161 PHE A O 1
ATOM 1254 N N . GLY A 1 162 ? 1.568 -7.743 -3.472 1.00 96.12 162 GLY A N 1
ATOM 1255 C CA . GLY A 1 162 ? 2.212 -8.020 -2.195 1.00 96.12 162 GLY A CA 1
ATOM 1256 C C . GLY A 1 162 ? 3.443 -7.158 -1.925 1.00 96.12 162 GLY A C 1
ATOM 1257 O O . GLY A 1 162 ? 4.165 -7.454 -0.975 1.00 96.12 162 GLY A O 1
ATOM 1258 N N . ASN A 1 163 ? 3.696 -6.107 -2.715 1.00 97.44 163 ASN A N 1
ATOM 1259 C CA . ASN A 1 163 ? 4.781 -5.184 -2.403 1.00 97.44 163 ASN A CA 1
ATOM 1260 C C . ASN A 1 163 ? 4.384 -4.289 -1.235 1.00 97.44 163 ASN A C 1
ATOM 1262 O O . ASN A 1 163 ? 3.331 -3.651 -1.269 1.00 97.44 163 ASN A O 1
ATOM 1266 N N . PHE A 1 164 ? 5.252 -4.201 -0.234 1.00 97.00 164 PHE A N 1
ATOM 1267 C CA . PHE A 1 164 ? 5.110 -3.261 0.868 1.00 97.00 164 PHE A CA 1
ATOM 1268 C C . PHE A 1 164 ? 5.489 -1.860 0.402 1.00 97.00 164 PHE A C 1
ATOM 1270 O O . PHE A 1 164 ? 6.504 -1.689 -0.271 1.00 97.00 164 PHE A O 1
ATOM 1277 N N . LEU A 1 165 ? 4.714 -0.854 0.814 1.00 95.56 165 LEU A N 1
ATOM 1278 C CA . LEU A 1 165 ? 5.021 0.553 0.533 1.00 95.56 165 LEU A CA 1
ATOM 1279 C C . LEU A 1 165 ? 6.426 0.938 1.035 1.00 95.56 165 LEU A C 1
ATOM 1281 O O . LEU A 1 165 ? 7.165 1.642 0.347 1.00 95.56 165 LEU A O 1
ATOM 1285 N N . GLY A 1 166 ? 6.804 0.394 2.194 1.00 92.44 166 GLY A N 1
ATOM 1286 C CA . GLY A 1 166 ? 8.022 0.757 2.907 1.00 92.44 166 GLY A CA 1
ATOM 1287 C C . GLY A 1 166 ? 7.794 1.930 3.868 1.00 92.44 166 GLY A C 1
ATOM 1288 O O . GLY A 1 166 ? 6.660 2.383 4.005 1.00 92.44 166 GLY A O 1
ATOM 1289 N N . PRO A 1 167 ? 8.840 2.348 4.591 1.00 91.81 167 PRO A N 1
ATOM 1290 C CA . PRO A 1 167 ? 8.805 3.484 5.513 1.00 91.81 167 PRO A CA 1
ATOM 1291 C C . PRO A 1 167 ? 8.873 4.847 4.790 1.00 91.81 167 PRO A C 1
ATOM 1293 O O . PRO A 1 167 ? 8.901 4.901 3.565 1.00 91.81 167 PRO A O 1
ATOM 1296 N N . GLU A 1 168 ? 8.877 5.936 5.561 1.00 90.25 168 GLU A N 1
ATOM 1297 C CA . GLU A 1 168 ? 8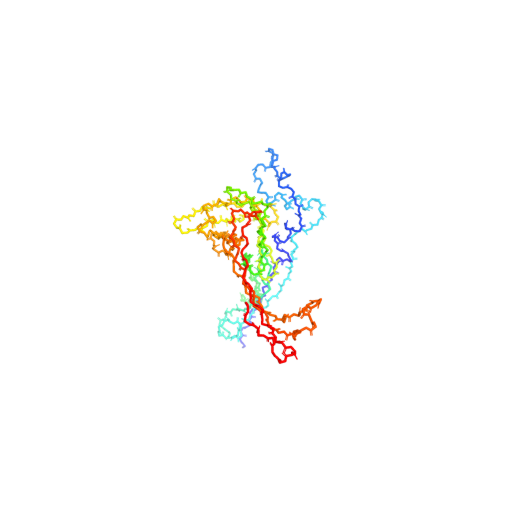.932 7.365 5.190 1.00 90.25 168 GLU A CA 1
ATOM 1298 C C . GLU A 1 168 ? 7.674 7.971 4.568 1.00 90.25 168 GLU A C 1
ATOM 1300 O O . GLU A 1 168 ? 7.625 9.165 4.272 1.00 90.25 168 GLU A O 1
ATOM 1305 N N . TYR A 1 169 ? 6.602 7.193 4.467 1.00 93.38 169 TYR A N 1
ATOM 1306 C CA . TYR A 1 169 ? 5.300 7.722 4.083 1.00 93.38 169 TYR A CA 1
ATOM 1307 C C . TYR A 1 169 ? 4.517 8.229 5.300 1.00 93.38 169 TYR A C 1
ATOM 1309 O O . TYR A 1 169 ? 4.411 7.522 6.310 1.00 93.38 169 TYR A O 1
ATOM 1317 N N . PRO A 1 170 ? 3.908 9.427 5.229 1.00 95.06 170 PRO A N 1
ATOM 1318 C CA . PRO A 1 170 ? 3.042 9.900 6.293 1.00 95.06 170 PRO A CA 1
ATOM 1319 C C . PRO A 1 170 ? 1.762 9.060 6.311 1.00 95.06 170 PRO A C 1
ATOM 1321 O O . PRO A 1 170 ? 0.948 9.107 5.386 1.00 95.06 170 PRO A O 1
ATOM 1324 N N . VAL A 1 171 ? 1.590 8.287 7.383 1.00 97.62 171 VAL A N 1
ATOM 1325 C CA . VAL A 1 171 ? 0.354 7.551 7.673 1.00 97.62 171 VAL A CA 1
ATOM 1326 C C . VAL A 1 171 ? -0.381 8.226 8.820 1.00 97.62 171 VAL A C 1
ATOM 1328 O O . VAL A 1 171 ? 0.101 8.246 9.956 1.00 97.62 171 VAL A O 1
ATOM 1331 N N . VAL A 1 172 ? -1.557 8.769 8.526 1.00 97.81 172 VAL A N 1
ATOM 1332 C CA . VAL A 1 172 ? -2.392 9.461 9.507 1.00 97.81 172 VAL A CA 1
ATOM 1333 C C . VAL A 1 172 ? -3.697 8.715 9.730 1.00 97.81 172 VAL A C 1
ATOM 1335 O O . VAL A 1 172 ? -4.257 8.087 8.833 1.00 97.81 172 VAL A O 1
ATOM 1338 N N . VAL A 1 173 ? -4.184 8.803 10.960 1.00 98.00 173 VAL A N 1
ATOM 1339 C CA . VAL A 1 173 ? -5.523 8.381 11.348 1.00 98.00 173 VAL A CA 1
ATOM 1340 C C . VAL A 1 173 ? -6.278 9.614 11.813 1.00 98.00 173 VAL A C 1
ATOM 1342 O O . VAL A 1 173 ? -5.879 10.267 12.778 1.00 98.00 173 VAL A O 1
ATOM 1345 N N . THR A 1 174 ? -7.375 9.924 11.145 1.00 97.81 174 THR A N 1
ATOM 1346 C CA . THR A 1 174 ? -8.302 10.983 11.523 1.00 97.81 174 THR A CA 1
ATOM 1347 C C . THR A 1 174 ? -9.448 10.369 12.313 1.00 97.81 174 THR A C 1
ATOM 1349 O O . THR A 1 174 ? -10.188 9.525 11.811 1.00 97.81 174 THR A O 1
ATOM 1352 N N . VAL A 1 175 ? -9.601 10.792 13.568 1.00 97.19 175 VAL A N 1
ATOM 1353 C CA . VAL A 1 175 ? -10.810 10.508 14.350 1.00 97.19 175 VAL A CA 1
ATOM 1354 C C . VAL A 1 175 ? -11.861 11.512 13.897 1.00 97.19 175 VAL A C 1
ATOM 1356 O O . VAL A 1 175 ? -11.674 12.712 14.096 1.00 97.19 175 VAL A O 1
ATOM 1359 N N . SER A 1 176 ? -12.922 11.030 13.253 1.00 96.25 176 SER A N 1
ATOM 1360 C CA . SER A 1 176 ? -13.944 11.859 12.606 1.00 96.25 176 SER A CA 1
ATOM 1361 C C . SER A 1 176 ? -15.323 11.545 13.178 1.00 96.25 176 SER A C 1
ATOM 1363 O O . SER A 1 176 ? -15.699 10.378 13.280 1.00 96.25 176 SER A O 1
ATOM 1365 N N . HIS A 1 177 ? -16.069 12.575 13.573 1.00 93.62 177 HIS A N 1
ATOM 1366 C CA . HIS A 1 177 ? -17.454 12.476 14.037 1.00 93.62 177 HIS A CA 1
ATOM 1367 C C . HIS A 1 177 ? -18.229 13.748 13.644 1.00 93.62 177 HIS A C 1
ATOM 1369 O O . HIS A 1 177 ? -17.619 14.747 13.255 1.00 93.62 177 HIS A O 1
ATOM 1375 N N . PRO A 1 178 ? -19.573 13.773 13.720 1.00 92.50 178 PRO A N 1
ATOM 1376 C CA . PRO A 1 178 ? -20.340 14.957 13.351 1.00 92.50 178 PRO A CA 1
ATOM 1377 C C . PRO A 1 178 ? -19.844 16.208 14.089 1.00 92.50 178 PRO A C 1
ATOM 1379 O O . PRO A 1 178 ? -19.828 16.256 15.319 1.00 92.50 178 PRO A O 1
ATOM 1382 N N . GLY A 1 179 ? -19.419 17.211 13.318 1.00 87.31 179 GLY A N 1
ATOM 1383 C CA . GLY A 1 179 ? -19.004 18.520 13.821 1.00 87.31 179 GLY A CA 1
ATOM 1384 C C . GLY A 1 179 ? -17.542 18.658 14.258 1.00 87.31 179 GLY A C 1
ATOM 1385 O O . GLY A 1 179 ? -17.142 19.785 14.545 1.00 87.31 179 GLY A O 1
ATOM 1386 N N . ALA A 1 180 ? -16.732 17.590 14.286 1.00 94.69 180 ALA A N 1
ATOM 1387 C CA . ALA A 1 180 ? -15.305 17.715 14.592 1.00 94.69 180 ALA A CA 1
ATOM 1388 C C . ALA A 1 180 ? -14.445 16.576 14.025 1.00 94.69 180 ALA A C 1
ATOM 1390 O O . ALA A 1 180 ? -14.910 15.472 13.748 1.00 94.69 180 ALA A O 1
ATOM 1391 N N . GLN A 1 181 ? -13.153 16.862 13.889 1.00 96.38 181 GLN A N 1
ATOM 1392 C CA . GLN A 1 181 ? -12.143 15.884 13.508 1.00 96.38 181 GLN A CA 1
ATOM 1393 C C . GLN A 1 181 ? -10.813 16.209 14.186 1.00 96.38 181 GLN A C 1
ATOM 1395 O O . GLN A 1 181 ? -10.504 17.380 14.425 1.00 96.38 181 GLN A O 1
ATOM 1400 N N . ARG A 1 182 ? -9.994 15.188 14.441 1.00 96.81 182 ARG A N 1
ATOM 1401 C CA . ARG A 1 182 ? -8.590 15.380 14.824 1.00 96.81 182 ARG A CA 1
ATOM 1402 C C . ARG A 1 182 ? -7.683 14.358 14.164 1.00 96.81 182 ARG A C 1
ATOM 1404 O O . ARG A 1 182 ? -8.015 13.178 14.079 1.00 96.81 182 ARG A O 1
ATOM 1411 N N . VAL A 1 183 ? -6.521 14.835 13.734 1.00 97.44 183 VAL A N 1
ATOM 1412 C CA . VAL A 1 183 ? -5.535 14.057 12.983 1.00 97.44 183 VAL A CA 1
ATOM 1413 C C . VAL A 1 183 ? -4.479 13.500 13.931 1.00 97.44 183 VAL A C 1
ATOM 1415 O O . VAL A 1 183 ? -3.969 14.206 14.802 1.00 97.44 183 VAL A O 1
ATOM 1418 N N . ILE A 1 184 ? -4.138 12.228 13.752 1.00 98.06 184 ILE A N 1
ATOM 1419 C CA . ILE A 1 184 ? -3.141 11.514 14.541 1.00 98.06 184 ILE A CA 1
ATOM 1420 C C . ILE A 1 184 ? -2.133 10.876 13.587 1.00 98.06 184 ILE A C 1
ATOM 1422 O O . ILE A 1 184 ? -2.440 9.906 12.902 1.00 98.06 184 ILE A O 1
ATOM 1426 N N . GLN A 1 185 ? -0.903 11.383 13.583 1.00 97.88 185 GLN A N 1
ATOM 1427 C CA . GLN A 1 185 ? 0.211 10.761 12.865 1.00 97.88 185 GLN A CA 1
ATOM 1428 C C . GLN A 1 185 ? 0.615 9.449 13.549 1.00 97.88 185 GLN A C 1
ATOM 1430 O O . GLN A 1 185 ? 0.856 9.459 14.763 1.00 97.88 185 GLN A O 1
ATOM 1435 N N . LEU A 1 186 ? 0.696 8.348 12.796 1.00 97.75 186 LEU A N 1
ATOM 1436 C CA . LEU A 1 186 ? 1.263 7.086 13.277 1.00 97.75 186 LEU A CA 1
ATOM 1437 C C . LEU A 1 186 ? 2.794 7.138 13.280 1.00 97.75 186 LEU A C 1
ATOM 1439 O O . LEU A 1 186 ? 3.397 7.852 12.476 1.00 97.75 186 LEU A O 1
ATOM 1443 N N . ASN A 1 187 ? 3.410 6.363 14.173 1.00 95.31 187 ASN A N 1
ATOM 1444 C CA . ASN A 1 187 ? 4.860 6.219 14.222 1.00 95.31 187 ASN A CA 1
ATOM 1445 C C . ASN A 1 187 ? 5.300 5.227 13.147 1.00 95.31 187 ASN A C 1
ATOM 1447 O O . ASN A 1 187 ? 4.732 4.138 13.053 1.00 95.31 187 ASN A O 1
ATOM 1451 N N . ASP A 1 188 ? 6.313 5.598 12.378 1.00 93.50 188 ASP A N 1
ATOM 1452 C CA . ASP A 1 188 ? 6.972 4.706 11.435 1.00 93.50 188 ASP A CA 1
ATOM 1453 C C . ASP A 1 188 ? 8.004 3.834 12.159 1.00 93.50 188 ASP A C 1
ATOM 1455 O O . ASP A 1 188 ? 8.880 4.343 12.860 1.00 93.50 188 ASP A O 1
ATOM 1459 N N . ASN A 1 189 ? 7.900 2.517 11.992 1.00 90.88 189 ASN A N 1
ATOM 1460 C CA . ASN A 1 189 ? 8.820 1.552 12.590 1.00 90.88 189 ASN A CA 1
ATOM 1461 C C . ASN A 1 189 ? 10.029 1.234 11.688 1.00 90.88 189 ASN A C 1
ATOM 1463 O O . ASN A 1 189 ? 10.804 0.324 11.987 1.00 90.88 189 ASN A O 1
ATOM 1467 N N . ILE A 1 190 ? 10.195 1.957 10.575 1.00 90.00 190 ILE A N 1
ATOM 1468 C CA . ILE A 1 190 ? 11.301 1.831 9.612 1.00 90.00 190 ILE A CA 1
ATOM 1469 C C . ILE A 1 190 ? 11.366 0.423 8.983 1.00 90.00 190 ILE A C 1
ATOM 1471 O O . ILE A 1 190 ? 12.402 -0.063 8.529 1.00 90.00 190 ILE A O 1
ATOM 1475 N N . ASP A 1 191 ? 10.239 -0.284 8.958 1.00 89.88 191 ASP A N 1
ATOM 1476 C CA . ASP A 1 191 ? 10.093 -1.647 8.431 1.00 89.88 191 ASP A CA 1
ATOM 1477 C C . ASP A 1 191 ? 8.815 -1.817 7.586 1.00 89.88 191 ASP A C 1
ATOM 1479 O O . ASP A 1 191 ? 8.307 -2.927 7.401 1.00 89.88 191 ASP A O 1
ATOM 1483 N N . GLY A 1 192 ? 8.259 -0.700 7.107 1.00 92.50 192 GLY A N 1
ATOM 1484 C CA . GLY A 1 192 ? 6.992 -0.667 6.377 1.00 92.50 192 GLY A CA 1
ATOM 1485 C C . GLY A 1 192 ? 5.760 -0.917 7.252 1.00 92.50 192 GLY A C 1
ATOM 1486 O O . GLY A 1 192 ? 4.676 -1.152 6.717 1.00 92.50 192 GLY A O 1
ATOM 1487 N N . THR A 1 193 ? 5.904 -0.903 8.582 1.00 95.25 193 THR A N 1
ATOM 1488 C CA . THR A 1 193 ? 4.777 -0.924 9.518 1.00 95.25 193 THR A CA 1
ATOM 1489 C C . THR A 1 193 ? 4.653 0.398 10.266 1.00 95.25 193 THR A C 1
ATOM 1491 O O . THR A 1 193 ? 5.646 1.014 10.647 1.00 95.25 193 THR A O 1
ATOM 1494 N N . TYR A 1 194 ? 3.407 0.798 10.512 1.00 97.00 194 TYR A N 1
ATOM 1495 C CA . TYR A 1 194 ? 3.064 2.047 11.179 1.00 97.00 194 TYR A CA 1
ATOM 1496 C C . TYR A 1 194 ? 2.194 1.761 12.387 1.00 97.00 194 TYR A C 1
ATOM 1498 O O . TYR A 1 194 ? 1.210 1.028 12.269 1.00 97.00 194 TYR A O 1
ATOM 1506 N N . THR A 1 195 ? 2.539 2.320 13.545 1.00 96.94 195 THR A N 1
ATOM 1507 C CA . THR A 1 195 ? 1.846 2.001 14.798 1.00 96.94 195 THR A CA 1
ATOM 1508 C C . THR A 1 195 ? 1.593 3.205 15.684 1.00 96.94 195 THR A C 1
ATOM 1510 O O . THR A 1 195 ? 2.414 4.119 15.747 1.00 96.94 195 THR A O 1
ATOM 1513 N N . LYS A 1 196 ? 0.473 3.189 16.413 1.00 97.94 196 LYS A N 1
ATOM 1514 C CA . LYS A 1 196 ? 0.220 4.103 17.533 1.00 97.94 196 LYS A CA 1
ATOM 1515 C C . LYS A 1 196 ? -0.897 3.594 18.429 1.00 97.94 196 LYS A C 1
ATOM 1517 O O . LYS A 1 196 ? -1.851 2.984 17.951 1.00 97.94 196 LYS A O 1
ATOM 1522 N N . GLU A 1 197 ? -0.808 3.909 19.716 1.00 97.69 197 GLU A N 1
ATOM 1523 C CA . GLU A 1 19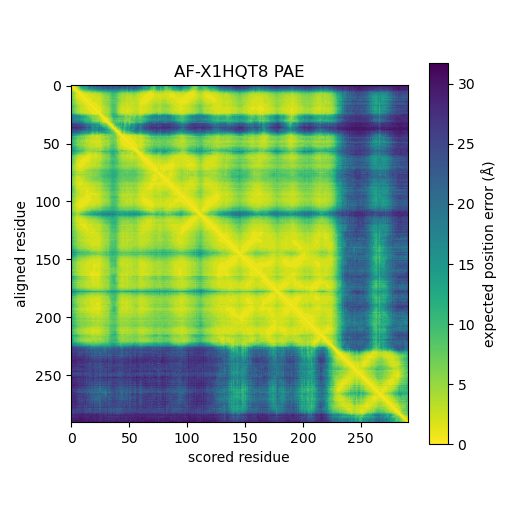7 ? -1.969 3.835 20.596 1.00 97.69 197 GLU A CA 1
ATOM 1524 C C . GLU A 1 197 ? -2.823 5.094 20.449 1.00 97.69 197 GLU A C 1
ATOM 1526 O O . GLU A 1 197 ? -2.330 6.220 20.548 1.00 97.69 197 GLU A O 1
ATOM 1531 N N . ILE A 1 198 ? -4.115 4.900 20.212 1.00 96.69 198 ILE A N 1
ATOM 1532 C CA . ILE A 1 198 ? -5.094 5.968 20.053 1.00 96.69 198 ILE A CA 1
ATOM 1533 C C . ILE A 1 198 ? -6.130 5.830 21.160 1.00 96.69 198 ILE A C 1
ATOM 1535 O O . ILE A 1 198 ? -6.754 4.783 21.322 1.00 96.69 198 ILE A O 1
ATOM 1539 N N . PHE A 1 199 ? -6.328 6.901 21.922 1.00 96.12 199 PHE A N 1
ATOM 1540 C CA . PHE A 1 199 ? -7.440 7.010 22.855 1.00 96.12 199 PHE A CA 1
ATOM 1541 C C . PHE A 1 199 ? -8.612 7.702 22.168 1.00 96.12 199 PHE A C 1
ATOM 1543 O O . PHE A 1 199 ? -8.421 8.775 21.598 1.00 96.12 199 PHE A O 1
ATOM 1550 N N . ILE A 1 200 ? -9.789 7.089 22.228 1.00 95.38 200 ILE A N 1
ATOM 1551 C CA . ILE A 1 200 ? -11.068 7.639 21.780 1.00 95.38 200 ILE A CA 1
ATOM 1552 C C . ILE A 1 200 ? -11.861 7.991 23.026 1.00 95.38 200 ILE A C 1
ATOM 1554 O O . ILE A 1 200 ? -12.110 7.110 23.850 1.00 95.38 200 ILE A O 1
ATOM 1558 N N . THR A 1 201 ? -12.233 9.256 23.190 1.00 93.62 201 THR A N 1
ATOM 1559 C CA . THR A 1 201 ? -12.991 9.684 24.371 1.00 93.62 201 THR A CA 1
ATOM 1560 C C . THR A 1 201 ? -14.403 9.105 24.345 1.00 93.62 201 THR A C 1
ATOM 1562 O O . THR A 1 201 ? -14.938 8.759 23.288 1.00 93.62 201 THR A O 1
ATOM 1565 N N . GLN A 1 202 ? -15.053 9.042 25.507 1.00 89.38 202 GLN A N 1
ATOM 1566 C CA . GLN A 1 202 ? -16.452 8.629 25.572 1.00 89.38 202 GLN A CA 1
ATOM 1567 C C . GLN A 1 202 ? -17.357 9.553 24.736 1.00 89.38 202 GLN A C 1
ATOM 1569 O O . GLN A 1 202 ? -18.250 9.062 24.057 1.00 89.38 202 GLN A O 1
ATOM 1574 N N . SER A 1 203 ? -17.082 10.863 24.689 1.00 90.56 203 SER A N 1
ATOM 1575 C CA . SER A 1 203 ? -17.841 11.812 23.860 1.00 90.56 203 SER A CA 1
ATOM 1576 C C . SER A 1 203 ? -17.676 11.573 22.355 1.00 90.56 203 SER A C 1
ATOM 1578 O O . SER A 1 203 ? -18.650 11.676 21.615 1.00 90.56 203 SER A O 1
ATOM 1580 N N . GLU A 1 204 ? -16.468 11.234 21.894 1.00 93.38 204 GLU A N 1
ATOM 1581 C CA . GLU A 1 204 ? -16.211 10.862 20.496 1.00 93.38 204 GLU A CA 1
ATOM 1582 C C . GLU A 1 204 ? -16.951 9.566 20.144 1.00 93.38 204 GLU A C 1
ATOM 1584 O O . GLU A 1 204 ? -17.621 9.478 19.116 1.00 93.38 204 GLU A O 1
ATOM 1589 N N . ALA A 1 205 ? -16.888 8.569 21.028 1.00 89.75 205 ALA A N 1
ATOM 1590 C CA . ALA A 1 205 ? -17.603 7.312 20.854 1.00 89.75 205 ALA A CA 1
ATOM 1591 C C . ALA A 1 205 ? -19.129 7.511 20.822 1.00 89.75 205 ALA A C 1
ATOM 1593 O O . ALA A 1 205 ? -19.807 6.955 19.957 1.00 89.75 205 ALA A O 1
ATOM 1594 N N . ASP A 1 206 ? -19.671 8.335 21.722 1.00 86.88 206 ASP A N 1
ATOM 1595 C CA . ASP A 1 206 ? -21.095 8.681 21.783 1.00 86.88 206 ASP A CA 1
ATOM 1596 C C . ASP A 1 206 ? -21.561 9.422 20.523 1.00 86.88 206 ASP A C 1
ATOM 1598 O O . ASP A 1 206 ? -22.704 9.242 20.098 1.00 86.88 206 ASP A O 1
ATOM 1602 N N . ALA A 1 207 ? -20.667 10.169 19.874 1.00 90.38 207 ALA A N 1
ATOM 1603 C CA . ALA A 1 207 ? -20.896 10.830 18.592 1.00 90.38 207 ALA A CA 1
ATOM 1604 C C . ALA A 1 207 ? -20.685 9.918 17.363 1.00 90.38 207 ALA A C 1
ATOM 1606 O O . ALA A 1 207 ? -20.656 10.418 16.241 1.00 90.38 207 ALA A O 1
ATOM 1607 N N . ASP A 1 208 ? -20.551 8.599 17.553 1.00 89.50 208 ASP A N 1
ATOM 1608 C CA . ASP A 1 208 ? -20.320 7.616 16.481 1.00 89.50 208 ASP A CA 1
ATOM 1609 C C . ASP A 1 208 ? -19.027 7.879 15.689 1.00 89.50 208 ASP A C 1
ATOM 1611 O O . ASP A 1 208 ? -18.996 7.756 14.462 1.00 89.50 208 ASP A O 1
ATOM 1615 N N . ALA A 1 209 ? -17.946 8.231 16.396 1.00 93.75 209 ALA A N 1
ATOM 1616 C CA . ALA A 1 209 ? -16.648 8.442 15.772 1.00 93.75 209 ALA A CA 1
ATOM 1617 C C . ALA A 1 209 ? -16.171 7.233 14.952 1.00 93.75 209 ALA A C 1
ATOM 1619 O O . ALA A 1 209 ? -16.269 6.072 15.360 1.00 93.75 209 ALA A O 1
ATOM 1620 N N . ILE A 1 210 ? -15.585 7.542 13.801 1.00 94.94 210 ILE A N 1
ATOM 1621 C CA . ILE A 1 210 ? -14.913 6.604 12.904 1.00 94.94 210 ILE A CA 1
ATOM 1622 C C . ILE A 1 210 ? -13.427 6.945 12.814 1.00 94.94 210 ILE A C 1
ATOM 1624 O O . ILE A 1 210 ? -13.010 8.068 13.103 1.00 94.94 210 ILE A O 1
ATOM 1628 N N . LEU A 1 211 ? -12.630 5.968 12.386 1.00 96.50 211 LEU A N 1
ATOM 1629 C CA . LEU A 1 211 ? -11.230 6.179 12.040 1.00 96.50 211 LEU A CA 1
ATOM 1630 C C . LEU A 1 211 ? -11.103 6.239 10.523 1.00 96.50 211 LEU A C 1
ATOM 1632 O O . LEU A 1 211 ? -11.317 5.240 9.838 1.00 96.50 211 LEU A O 1
ATOM 1636 N N . GLU A 1 212 ? -10.759 7.401 9.991 1.00 97.19 212 GLU A N 1
ATOM 1637 C CA . GLU A 1 212 ? -10.377 7.563 8.592 1.00 97.19 212 GLU A CA 1
ATOM 1638 C C . GLU A 1 212 ? -8.860 7.457 8.491 1.00 97.19 212 GLU A C 1
ATOM 1640 O O . GLU A 1 212 ? -8.133 8.114 9.227 1.00 97.19 212 GLU A O 1
ATOM 1645 N N . ILE A 1 213 ? -8.377 6.572 7.631 1.00 97.62 213 ILE A N 1
ATOM 1646 C CA . ILE A 1 213 ? -6.952 6.332 7.439 1.00 97.62 213 ILE A CA 1
ATOM 1647 C C . ILE A 1 213 ? -6.566 7.010 6.136 1.00 97.62 213 ILE A C 1
ATOM 1649 O O . ILE A 1 213 ? -7.154 6.693 5.100 1.00 97.62 213 ILE A O 1
ATOM 1653 N N . ASP A 1 214 ? -5.550 7.866 6.186 1.00 97.19 214 ASP A N 1
ATOM 1654 C CA . ASP A 1 214 ? -4.923 8.437 5.000 1.00 97.19 214 ASP A CA 1
ATOM 1655 C C . ASP A 1 214 ? -3.452 8.023 4.944 1.00 97.19 214 ASP A C 1
ATOM 1657 O O . ASP A 1 214 ? -2.751 7.956 5.959 1.00 97.19 214 ASP A O 1
ATOM 1661 N N . ILE A 1 215 ? -2.982 7.745 3.733 1.00 96.62 215 ILE A N 1
ATOM 1662 C CA . ILE A 1 215 ? -1.582 7.434 3.455 1.00 96.62 215 ILE A CA 1
ATOM 1663 C C . ILE A 1 215 ? -1.135 8.373 2.345 1.00 96.62 215 ILE A C 1
ATOM 1665 O O . ILE A 1 215 ? -1.767 8.426 1.290 1.00 96.62 215 ILE A O 1
ATOM 1669 N N . ASP A 1 216 ? -0.073 9.135 2.600 1.00 91.31 216 ASP A N 1
ATOM 1670 C CA . ASP A 1 216 ? 0.489 10.088 1.634 1.00 91.31 216 ASP A CA 1
ATOM 1671 C C . ASP A 1 216 ? -0.549 11.104 1.110 1.00 91.31 216 ASP A C 1
ATOM 1673 O O . ASP A 1 216 ? -0.695 11.358 -0.086 1.00 91.31 216 ASP A O 1
ATOM 1677 N N . GLY A 1 217 ? -1.361 11.637 2.031 1.00 87.31 217 GLY A N 1
ATOM 1678 C CA . GLY A 1 217 ? -2.392 12.637 1.732 1.00 87.31 217 GLY A CA 1
ATOM 1679 C C . GLY A 1 217 ? -3.601 12.112 0.952 1.00 87.31 217 GLY A C 1
ATOM 1680 O O . GLY A 1 217 ? -4.451 12.904 0.542 1.00 87.31 217 GLY A O 1
ATOM 1681 N N . LYS A 1 218 ? -3.706 10.795 0.740 1.00 88.00 218 LYS A N 1
ATOM 1682 C CA . LYS A 1 218 ? -4.839 10.161 0.059 1.00 88.00 218 LYS A CA 1
ATOM 1683 C C . LYS A 1 218 ? -5.654 9.334 1.036 1.00 88.00 218 LYS A C 1
ATOM 1685 O O . LYS A 1 218 ? -5.102 8.494 1.750 1.00 88.00 218 LYS A O 1
ATOM 1690 N N . LYS A 1 219 ? -6.977 9.514 0.986 1.00 92.69 219 LYS A N 1
ATOM 1691 C CA . LYS A 1 219 ? -7.914 8.669 1.724 1.00 92.69 219 LYS A CA 1
ATOM 1692 C C . LYS A 1 219 ? -7.730 7.218 1.334 1.00 92.69 219 LYS A C 1
ATOM 1694 O O . LYS A 1 219 ? -7.928 6.846 0.180 1.00 92.69 219 LYS A O 1
ATOM 1699 N N . PHE A 1 220 ? -7.339 6.422 2.318 1.00 92.81 220 PHE A N 1
ATOM 1700 C CA . PHE A 1 220 ? -7.009 5.024 2.148 1.00 92.81 220 PHE A CA 1
ATOM 1701 C C . PHE A 1 220 ? -8.211 4.153 2.501 1.00 92.81 220 PHE A C 1
ATOM 1703 O O . PHE A 1 220 ? -8.725 3.438 1.648 1.00 92.81 220 PHE A O 1
ATOM 1710 N N . THR A 1 221 ? -8.725 4.243 3.729 1.00 94.44 221 THR A N 1
ATOM 1711 C CA . THR A 1 221 ? -9.939 3.513 4.126 1.00 94.44 221 THR A CA 1
ATOM 1712 C C . THR A 1 221 ? -10.613 4.134 5.347 1.00 94.44 221 THR A C 1
ATOM 1714 O O . THR A 1 221 ? -10.122 5.098 5.929 1.00 94.44 221 THR A O 1
ATOM 1717 N N . THR A 1 222 ? -11.740 3.561 5.759 1.00 94.06 222 THR A N 1
ATOM 1718 C CA . THR A 1 222 ? -12.432 3.905 6.999 1.00 94.06 222 THR A CA 1
ATOM 1719 C C . THR A 1 222 ? -12.639 2.647 7.833 1.00 94.06 222 THR A C 1
ATOM 1721 O O . THR A 1 222 ? -13.149 1.643 7.338 1.00 94.06 222 THR A O 1
ATOM 1724 N N . ALA A 1 223 ? -12.295 2.715 9.116 1.00 89.75 223 ALA A N 1
ATOM 1725 C CA . ALA A 1 223 ? -12.578 1.678 10.091 1.00 89.75 223 ALA A CA 1
ATOM 1726 C C . ALA A 1 223 ? -13.641 2.154 11.083 1.00 89.75 223 ALA A C 1
ATOM 1728 O O . ALA A 1 223 ? -13.570 3.255 11.637 1.00 89.75 223 ALA A O 1
ATOM 1729 N N . LYS A 1 224 ? -14.635 1.295 11.313 1.00 85.38 224 LYS A N 1
ATOM 1730 C CA . LYS A 1 224 ? -15.599 1.485 12.394 1.00 85.38 224 LYS A CA 1
ATOM 1731 C C . LYS A 1 224 ? -14.986 0.972 13.689 1.00 85.38 224 LYS A C 1
ATOM 1733 O O . LYS A 1 224 ? -14.353 -0.081 13.701 1.00 85.38 224 LYS A O 1
ATOM 1738 N N . LEU A 1 225 ? -15.185 1.726 14.759 1.00 84.69 225 LEU A N 1
ATOM 1739 C CA . LEU A 1 225 ? -14.842 1.288 16.105 1.00 84.69 225 LEU A CA 1
ATOM 1740 C C . LEU A 1 225 ? -15.834 0.219 16.574 1.00 84.69 225 LEU A C 1
ATOM 1742 O O . LEU A 1 225 ? -16.907 0.061 15.980 1.00 84.69 225 LEU A O 1
ATOM 1746 N N . GLU A 1 226 ? -15.475 -0.526 17.625 1.00 72.81 226 GLU A N 1
ATOM 1747 C CA . GLU A 1 226 ? -16.400 -1.502 18.198 1.00 72.81 226 GLU A CA 1
ATOM 1748 C C . GLU A 1 226 ? -17.748 -0.845 18.526 1.00 72.81 226 GLU A C 1
ATOM 1750 O O . GLU A 1 226 ? -17.782 0.303 18.985 1.00 72.81 226 GLU A O 1
ATOM 1755 N N . PRO A 1 227 ? -18.866 -1.554 18.285 1.00 61.09 227 PRO A N 1
ATOM 1756 C CA . PRO A 1 227 ? -20.185 -0.992 18.499 1.00 61.09 227 PRO A CA 1
ATOM 1757 C C . PRO A 1 227 ? -20.352 -0.550 19.953 1.00 61.09 227 PRO A C 1
ATOM 1759 O O . PRO A 1 227 ? -19.902 -1.220 20.887 1.00 61.09 227 PRO A O 1
ATOM 1762 N N . LYS A 1 228 ? -21.052 0.577 20.131 1.00 64.19 228 LYS A N 1
ATOM 1763 C CA . LYS A 1 228 ? -21.511 1.051 21.438 1.00 64.19 228 LYS A CA 1
ATOM 1764 C C . LYS A 1 228 ? -22.140 -0.114 22.202 1.00 64.19 228 LYS A C 1
ATOM 1766 O O . LYS A 1 228 ? -22.954 -0.852 21.640 1.00 64.19 228 LYS A O 1
ATOM 1771 N N . LEU A 1 229 ? -21.839 -0.227 23.494 1.00 59.38 229 LEU A N 1
ATOM 1772 C CA . LEU A 1 229 ? -22.717 -0.972 24.390 1.00 59.38 229 LEU A CA 1
ATOM 1773 C C . LEU A 1 229 ? -24.081 -0.294 24.325 1.00 59.38 229 LEU A C 1
ATOM 1775 O O . LEU A 1 229 ? -24.243 0.853 24.747 1.00 59.38 229 LEU A O 1
ATOM 1779 N N . ARG A 1 230 ? -25.050 -0.970 23.711 1.00 63.50 230 ARG A N 1
ATOM 1780 C CA . ARG A 1 230 ? -26.406 -0.448 23.662 1.00 63.50 230 ARG A CA 1
ATOM 1781 C C . ARG A 1 230 ? -26.927 -0.443 25.092 1.00 63.50 230 ARG A C 1
ATOM 1783 O O . ARG A 1 230 ? -26.878 -1.462 25.770 1.00 63.50 230 ARG A O 1
ATOM 1790 N N . LYS A 1 231 ? -27.446 0.706 25.538 1.00 78.94 231 LYS A N 1
ATOM 1791 C CA . LYS A 1 231 ? -28.137 0.796 26.834 1.00 78.94 231 LYS A CA 1
ATOM 1792 C C . LYS A 1 231 ? -29.316 -0.165 26.913 1.00 78.94 231 LYS A C 1
ATOM 1794 O O . LYS A 1 231 ? -29.670 -0.547 28.014 1.00 78.94 231 LYS A O 1
ATOM 1799 N N . PHE A 1 232 ? -29.884 -0.537 25.766 1.00 83.25 232 PHE A N 1
ATOM 1800 C CA . PHE A 1 232 ? -31.000 -1.462 25.661 1.00 83.25 232 PHE A CA 1
ATOM 1801 C C . PHE A 1 232 ? -30.681 -2.610 24.700 1.00 83.25 232 PHE A C 1
ATOM 1803 O O . PHE A 1 232 ? -30.226 -2.365 23.576 1.00 83.25 232 PHE A O 1
ATOM 1810 N N . SER A 1 233 ? -30.974 -3.837 25.116 1.00 83.69 233 SER A N 1
ATOM 1811 C CA . SER A 1 233 ? -31.095 -5.011 24.248 1.00 83.69 233 SER A CA 1
ATOM 1812 C C . SER A 1 233 ? -32.542 -5.519 24.304 1.00 83.69 233 SER A C 1
ATOM 1814 O O . SER A 1 233 ? -33.231 -5.342 25.306 1.00 83.69 233 SER A O 1
ATOM 1816 N N . LEU A 1 234 ? -33.014 -6.104 23.205 1.00 89.19 234 LEU A N 1
ATOM 1817 C CA . LEU A 1 234 ? -34.298 -6.798 23.135 1.00 89.19 234 LEU A CA 1
ATOM 1818 C C . LEU A 1 234 ? -34.065 -8.124 22.413 1.00 89.19 234 LEU A C 1
ATOM 1820 O O . LEU A 1 234 ? -33.577 -8.114 21.278 1.00 89.19 234 LEU A O 1
ATOM 1824 N N . SER A 1 235 ? -34.431 -9.234 23.041 1.00 89.00 235 SER A N 1
ATOM 1825 C CA . SER A 1 235 ? -34.476 -10.558 22.416 1.00 89.00 235 SER A CA 1
ATOM 1826 C C . SER A 1 235 ? -35.875 -11.146 22.501 1.00 89.00 235 SER A C 1
ATOM 1828 O O . SER A 1 235 ? -36.615 -10.903 23.448 1.00 89.00 235 SER A O 1
ATOM 1830 N N . ILE A 1 236 ? -36.246 -11.906 21.472 1.00 87.75 236 ILE A N 1
ATOM 1831 C CA . ILE A 1 236 ? -37.489 -12.673 21.424 1.00 87.75 236 ILE A CA 1
ATOM 1832 C C . ILE A 1 236 ? -37.095 -14.110 21.108 1.00 87.75 236 ILE A C 1
ATOM 1834 O O . ILE A 1 236 ? -36.478 -14.372 20.075 1.00 87.75 236 ILE A O 1
ATOM 1838 N N . HIS A 1 237 ? -37.455 -15.027 21.991 1.00 84.12 237 HIS A N 1
ATOM 1839 C CA . HIS A 1 237 ? -37.253 -16.459 21.843 1.00 84.12 237 HIS A CA 1
ATOM 1840 C C . HIS A 1 237 ? -38.605 -17.133 21.675 1.00 84.12 237 HIS A C 1
ATOM 1842 O O . HIS A 1 237 ? -39.602 -16.712 22.256 1.00 84.12 237 HIS A O 1
ATOM 1848 N N . GLY A 1 238 ? -38.634 -18.196 20.885 1.00 87.19 238 GLY A N 1
ATOM 1849 C CA . GLY A 1 238 ? -39.801 -19.050 20.743 1.00 87.19 238 GLY A CA 1
ATOM 1850 C C . GLY A 1 238 ? -39.366 -20.502 20.662 1.00 87.19 238 GLY A C 1
ATOM 1851 O O . GLY A 1 238 ? -38.282 -20.801 20.157 1.00 87.19 238 GLY A O 1
ATOM 1852 N N . GLY A 1 239 ? -40.190 -21.402 21.172 1.00 91.31 239 GLY A N 1
ATOM 1853 C CA . GLY A 1 239 ? -39.819 -22.801 21.310 1.00 91.31 239 GLY A CA 1
ATOM 1854 C C . GLY A 1 239 ? -40.984 -23.686 21.720 1.00 91.31 239 GLY A C 1
ATOM 1855 O O . GLY A 1 239 ? -42.151 -23.300 21.641 1.00 91.31 239 GLY A O 1
ATOM 1856 N N . ILE A 1 240 ? -40.640 -24.909 22.116 1.00 90.75 240 ILE A N 1
ATOM 1857 C CA . ILE A 1 240 ? -41.591 -25.899 22.617 1.00 90.75 240 ILE A CA 1
ATOM 1858 C C . ILE A 1 240 ? -41.540 -25.856 24.143 1.00 90.75 240 ILE A C 1
ATOM 1860 O O . ILE A 1 240 ? -40.478 -26.053 24.737 1.00 90.75 240 ILE A O 1
ATOM 1864 N N . ALA A 1 241 ? -42.686 -25.610 24.768 1.00 90.56 241 ALA A N 1
ATOM 1865 C CA . ALA A 1 241 ? -42.858 -25.719 26.206 1.00 90.56 241 ALA A CA 1
ATOM 1866 C C . ALA A 1 241 ? -43.072 -27.196 26.559 1.00 90.56 241 ALA A C 1
ATOM 1868 O O . ALA A 1 241 ? -44.058 -27.803 26.139 1.00 90.56 241 ALA A O 1
ATOM 1869 N N . VAL A 1 242 ? -42.143 -27.787 27.310 1.00 89.88 242 VAL A N 1
ATOM 1870 C CA . VAL A 1 242 ? -42.252 -29.175 27.775 1.00 89.88 242 VAL A CA 1
ATOM 1871 C C . VAL A 1 242 ? -42.609 -29.145 29.260 1.00 89.88 242 VAL A C 1
ATOM 1873 O O . VAL A 1 242 ? -41.787 -28.677 30.053 1.00 89.88 242 VAL A O 1
ATOM 1876 N N . PRO A 1 243 ? -43.811 -29.597 29.656 1.00 87.81 243 PRO A N 1
ATOM 1877 C CA . PRO A 1 243 ? -44.172 -29.659 31.064 1.00 87.81 243 PRO A CA 1
ATOM 1878 C C . PRO A 1 243 ? -43.284 -30.692 31.777 1.00 87.81 243 PRO A C 1
ATOM 1880 O O . PRO A 1 243 ? -42.902 -31.708 31.191 1.00 87.81 243 PRO A O 1
ATOM 1883 N N . ILE A 1 244 ? -42.927 -30.424 33.033 1.00 88.94 244 ILE A N 1
ATOM 1884 C CA . ILE A 1 244 ? -42.082 -31.300 33.859 1.00 88.94 244 ILE A CA 1
ATOM 1885 C C . ILE A 1 244 ? -42.780 -31.631 35.178 1.00 88.94 244 ILE A C 1
ATOM 1887 O O . ILE A 1 244 ? -43.634 -30.872 35.637 1.00 88.94 244 ILE A O 1
ATOM 1891 N N . ASP A 1 245 ? -42.370 -32.741 35.796 1.00 91.75 245 ASP A N 1
ATOM 1892 C CA . ASP A 1 245 ? -42.916 -33.230 37.071 1.00 91.75 245 ASP A CA 1
ATOM 1893 C C . ASP A 1 245 ? -44.442 -33.460 36.986 1.00 91.75 245 ASP A C 1
ATOM 1895 O O . ASP A 1 245 ? -44.949 -33.750 35.904 1.00 91.75 245 ASP A O 1
ATOM 1899 N N . ASN A 1 246 ? -45.184 -33.309 38.086 1.00 88.56 246 ASN A N 1
ATOM 1900 C CA . ASN A 1 246 ? -46.646 -33.461 38.131 1.00 88.56 246 ASN A CA 1
ATOM 1901 C C . ASN A 1 246 ? -47.401 -32.615 37.080 1.00 88.56 246 ASN A C 1
ATOM 1903 O O . ASN A 1 246 ? -48.522 -32.942 36.714 1.00 88.56 246 ASN A O 1
ATOM 1907 N N . PHE A 1 247 ? -46.800 -31.540 36.553 1.00 86.62 247 PHE A N 1
ATOM 1908 C CA . PHE A 1 247 ? -47.405 -30.744 35.479 1.00 86.62 247 PHE A CA 1
ATOM 1909 C C . PHE A 1 247 ? -47.430 -31.505 34.139 1.00 86.62 247 PHE A C 1
ATOM 1911 O O . PHE A 1 247 ? -48.294 -31.276 33.297 1.00 86.62 247 PHE A O 1
ATOM 1918 N N . ALA A 1 248 ? -46.500 -32.443 33.935 1.00 87.94 248 ALA A N 1
ATOM 1919 C CA . ALA A 1 248 ? -46.457 -33.295 32.752 1.00 87.94 248 ALA A CA 1
ATOM 1920 C C . ALA A 1 248 ? -47.548 -34.370 32.747 1.00 87.94 248 ALA A C 1
ATOM 1922 O O . ALA A 1 248 ? -47.849 -34.904 31.678 1.00 87.94 248 ALA A O 1
ATOM 1923 N N . ASP A 1 249 ? -48.143 -34.694 33.896 1.00 90.31 249 ASP A N 1
ATOM 1924 C CA . ASP A 1 249 ? -49.224 -35.680 33.979 1.00 90.31 249 ASP A CA 1
ATOM 1925 C C . ASP A 1 249 ? -50.531 -35.120 33.404 1.00 90.31 249 ASP A C 1
ATOM 1927 O O . ASP A 1 249 ? -51.246 -35.835 32.697 1.00 90.31 249 ASP A O 1
ATOM 1931 N N . ASP A 1 250 ? -50.772 -33.822 33.601 1.00 90.19 250 ASP A N 1
ATOM 1932 C CA . ASP A 1 250 ? -52.026 -33.156 33.240 1.00 90.19 250 ASP A CA 1
ATOM 1933 C C . ASP A 1 250 ? -51.971 -32.395 31.903 1.00 90.19 250 ASP A C 1
ATOM 1935 O O . ASP A 1 250 ? -53.019 -32.147 31.303 1.00 90.19 250 ASP A O 1
ATOM 1939 N N . PHE A 1 251 ? -50.778 -32.065 31.390 1.00 89.62 251 PHE A N 1
ATOM 1940 C CA . PHE A 1 251 ? -50.616 -31.201 30.212 1.00 89.62 251 PHE A CA 1
ATOM 1941 C C . PHE A 1 251 ? -49.742 -31.814 29.102 1.00 89.62 251 PHE A C 1
ATOM 1943 O O . PHE A 1 251 ? -48.789 -32.559 29.349 1.00 89.62 251 PHE A O 1
ATOM 1950 N N . GLU A 1 252 ? -50.079 -31.519 27.844 1.00 89.50 252 GLU A N 1
ATOM 1951 C CA . GLU A 1 252 ? -49.274 -31.827 26.655 1.00 89.50 252 GLU A CA 1
ATOM 1952 C C . GLU A 1 252 ? -48.164 -30.788 26.431 1.00 89.50 252 GLU A C 1
ATOM 1954 O O . GLU A 1 252 ? -48.217 -29.670 26.940 1.00 89.50 252 GLU A O 1
ATOM 1959 N N . GLN A 1 253 ? -47.160 -31.145 25.622 1.00 91.94 253 GLN A N 1
ATOM 1960 C CA . GLN A 1 253 ? -46.195 -30.169 25.110 1.00 91.94 253 GLN A CA 1
ATOM 1961 C C . GLN A 1 253 ? -46.915 -29.082 24.298 1.00 91.94 253 GLN A C 1
ATOM 1963 O O . GLN A 1 253 ? -47.814 -29.382 23.509 1.00 91.94 253 GLN A O 1
ATOM 1968 N N . GLY A 1 254 ? -46.486 -27.835 24.445 1.00 90.69 254 GLY A N 1
ATOM 1969 C CA . GLY A 1 254 ? -47.049 -26.715 23.699 1.00 90.69 254 GLY A CA 1
ATOM 1970 C C . GLY A 1 254 ? -45.978 -25.744 23.231 1.00 90.69 254 GLY A C 1
ATOM 1971 O O . GLY A 1 254 ? -44.836 -26.141 22.998 1.00 90.69 254 GLY A O 1
ATOM 1972 N N . TYR A 1 255 ? -46.337 -24.480 23.046 1.00 90.56 255 TYR A N 1
ATOM 1973 C CA . TYR A 1 255 ? -45.421 -23.462 22.532 1.00 90.56 255 TYR A CA 1
ATOM 1974 C C . TYR A 1 255 ? -45.063 -22.465 23.620 1.00 90.56 255 TYR A C 1
ATOM 1976 O O . TYR A 1 255 ? -45.895 -22.132 24.460 1.00 90.56 255 TYR A O 1
ATOM 1984 N N . ASN A 1 256 ? -43.845 -21.938 23.575 1.00 93.00 256 ASN A N 1
ATOM 1985 C CA . ASN A 1 256 ? -43.487 -20.778 24.372 1.00 93.00 256 ASN A CA 1
ATOM 1986 C C . ASN A 1 256 ? -43.030 -19.611 23.507 1.00 93.00 256 ASN A C 1
ATOM 1988 O O . ASN A 1 256 ? -42.467 -19.785 22.424 1.00 93.00 256 ASN A O 1
ATOM 1992 N N . VAL A 1 257 ? -43.262 -18.414 24.031 1.00 91.69 257 VAL A N 1
ATOM 1993 C CA . VAL A 1 257 ? -42.653 -17.172 23.566 1.00 91.69 257 VAL A CA 1
ATOM 1994 C C . VAL A 1 257 ? -42.095 -16.462 24.785 1.00 91.69 257 VAL A C 1
ATOM 1996 O O . VAL A 1 257 ? -42.789 -16.300 25.785 1.00 91.69 257 VAL A O 1
ATOM 1999 N N . LEU A 1 258 ? -40.844 -16.039 24.705 1.00 92.00 258 LEU A N 1
ATOM 2000 C CA . LEU A 1 258 ? -40.145 -15.320 25.756 1.00 92.00 258 LEU A CA 1
ATOM 2001 C C . LEU A 1 258 ? -39.550 -14.048 25.157 1.00 92.00 258 LEU A C 1
ATOM 2003 O O . LEU A 1 258 ? -38.991 -14.073 24.066 1.00 92.00 258 LEU A O 1
ATOM 2007 N N . VAL A 1 259 ? -39.695 -12.931 25.850 1.00 91.25 259 VAL A N 1
ATOM 2008 C CA . VAL A 1 259 ? -39.149 -11.634 25.466 1.00 91.25 259 VAL A CA 1
ATOM 2009 C C . VAL A 1 259 ? -38.250 -11.160 26.593 1.00 91.25 259 VAL A C 1
ATOM 2011 O O . VAL A 1 259 ? -38.724 -11.037 27.721 1.00 91.25 259 VAL A O 1
ATOM 2014 N N . ASP A 1 260 ? -36.997 -10.843 26.284 1.00 92.00 260 ASP A N 1
ATOM 2015 C CA . ASP A 1 260 ? -36.044 -10.281 27.243 1.00 92.00 260 ASP A CA 1
ATOM 2016 C C . AS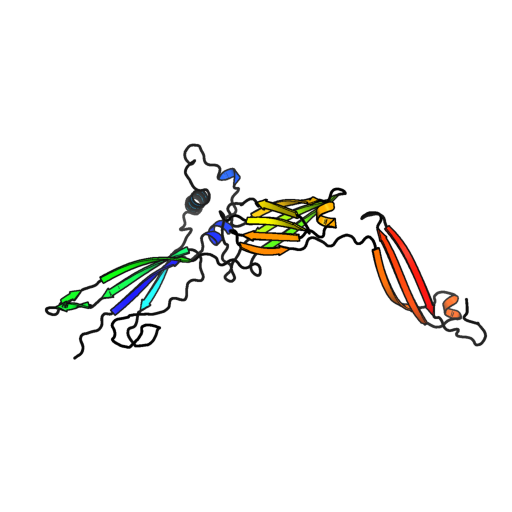P A 1 260 ? -35.716 -8.848 26.852 1.00 92.00 260 ASP A C 1
ATOM 2018 O O . ASP A 1 260 ? -35.417 -8.559 25.692 1.00 92.00 260 ASP A O 1
ATOM 2022 N N . LEU A 1 261 ? -35.764 -7.954 27.830 1.00 92.81 261 LEU A N 1
ATOM 2023 C CA . LEU A 1 261 ? -35.349 -6.567 27.725 1.00 92.81 261 LEU A CA 1
ATOM 2024 C C . LEU A 1 261 ? -34.230 -6.332 28.739 1.00 92.81 261 LEU A C 1
ATOM 2026 O O . LEU A 1 261 ? -34.495 -6.311 29.946 1.00 92.81 261 LEU A O 1
ATOM 2030 N N . ASP A 1 262 ? -33.010 -6.076 28.266 1.00 91.19 262 ASP A N 1
ATOM 2031 C CA . ASP A 1 262 ? -31.923 -5.669 29.156 1.00 91.19 262 ASP A CA 1
ATOM 2032 C C . ASP A 1 262 ? -31.733 -4.161 29.107 1.00 91.19 262 ASP A C 1
ATOM 2034 O O . ASP A 1 262 ? -31.707 -3.547 28.038 1.00 91.19 262 ASP A O 1
ATOM 2038 N N . TYR A 1 263 ? -31.526 -3.568 30.278 1.00 89.69 263 TYR A N 1
ATOM 2039 C CA . TYR A 1 263 ? -31.023 -2.218 30.445 1.00 89.69 263 TYR A CA 1
ATOM 2040 C C . TYR A 1 263 ? -29.647 -2.240 31.111 1.00 89.69 263 TYR A C 1
ATOM 2042 O O . TYR A 1 263 ? -29.513 -2.614 32.276 1.00 89.69 263 TYR A O 1
ATOM 2050 N N . HIS A 1 264 ? -28.610 -1.800 30.404 1.00 78.50 264 HIS A N 1
ATOM 2051 C CA . HIS A 1 264 ? -27.253 -1.725 30.944 1.00 78.50 264 HIS A CA 1
ATOM 2052 C C . HIS A 1 264 ? -27.030 -0.403 31.695 1.00 78.50 264 HIS A C 1
ATOM 2054 O O . HIS A 1 264 ? -27.026 0.670 31.088 1.00 78.50 264 HIS A O 1
ATOM 2060 N N . PHE A 1 265 ? -26.780 -0.475 33.008 1.00 74.75 265 PHE A N 1
ATOM 2061 C CA . PHE A 1 265 ? -26.311 0.672 33.799 1.00 74.75 265 PHE A CA 1
ATOM 2062 C C . PHE A 1 265 ? -24.811 0.905 33.590 1.00 74.75 265 PHE A C 1
ATOM 2064 O O . PHE A 1 265 ? -24.363 2.043 33.473 1.00 74.75 265 PHE A O 1
ATOM 2071 N N . THR A 1 266 ? -24.040 -0.186 33.534 1.00 71.19 266 THR A N 1
ATOM 2072 C CA . THR A 1 266 ? -22.609 -0.225 33.200 1.00 71.19 266 THR A CA 1
ATOM 2073 C C . THR A 1 266 ? -22.319 -1.459 32.333 1.00 71.19 266 THR A C 1
ATOM 2075 O O . THR A 1 266 ? -23.220 -2.239 32.027 1.00 71.19 266 THR A O 1
ATOM 2078 N N . GLN A 1 267 ? -21.056 -1.681 31.948 1.00 64.25 267 GLN A N 1
ATOM 2079 C CA . GLN A 1 267 ? -20.672 -2.904 31.221 1.00 64.25 267 GLN A CA 1
ATOM 2080 C C . GLN A 1 267 ? -20.839 -4.180 32.064 1.00 64.25 267 GLN A C 1
ATOM 2082 O O . GLN A 1 267 ? -20.955 -5.266 31.510 1.00 64.25 267 GLN A O 1
ATOM 2087 N N . GLN A 1 268 ? -20.815 -4.048 33.393 1.00 71.44 268 GLN A N 1
ATOM 2088 C CA . GLN A 1 268 ? -20.833 -5.161 34.350 1.00 71.44 268 GLN A CA 1
ATOM 2089 C C . GLN A 1 268 ? -22.158 -5.259 35.116 1.00 71.44 268 GLN A C 1
ATOM 2091 O O . GLN A 1 268 ? -22.399 -6.255 35.790 1.00 71.44 268 GLN A O 1
ATOM 2096 N N . LEU A 1 269 ? -22.997 -4.221 35.041 1.00 78.94 269 LEU A N 1
ATOM 2097 C CA . LEU A 1 269 ? -24.263 -4.137 35.753 1.00 78.94 269 LEU A CA 1
ATOM 2098 C C . LEU A 1 269 ? -25.390 -3.808 34.775 1.00 78.94 269 LEU A C 1
ATOM 2100 O O . LEU A 1 269 ? -25.420 -2.721 34.191 1.00 78.94 269 LEU A O 1
ATOM 2104 N N . SER A 1 270 ? -26.350 -4.716 34.654 1.00 87.75 270 SER A N 1
ATOM 2105 C CA . SER A 1 270 ? -27.594 -4.518 33.918 1.00 87.75 270 SER A CA 1
ATOM 2106 C C . SER A 1 270 ? -28.796 -4.946 34.750 1.00 87.75 270 SER A C 1
ATOM 2108 O O . SER A 1 270 ? -28.695 -5.763 35.665 1.00 87.75 270 SER A O 1
ATOM 2110 N N . PHE A 1 271 ? -29.940 -4.358 34.427 1.00 91.75 271 PHE A N 1
ATOM 2111 C CA . PHE A 1 271 ? -31.244 -4.883 34.787 1.00 91.75 271 PHE A CA 1
ATOM 2112 C C . PHE A 1 271 ? -31.762 -5.703 33.612 1.00 91.75 271 PHE A C 1
ATOM 2114 O O . PHE A 1 271 ? -31.763 -5.204 32.492 1.00 91.75 271 PHE A O 1
ATOM 2121 N N . VAL A 1 272 ? -32.210 -6.925 33.869 1.00 90.44 272 VAL A N 1
ATOM 2122 C CA . VAL A 1 272 ? -32.815 -7.801 32.862 1.00 90.44 272 VAL A CA 1
ATOM 2123 C C . VAL A 1 272 ? -34.256 -8.050 33.269 1.00 90.44 272 VAL A C 1
ATOM 2125 O O . VAL A 1 272 ? -34.513 -8.537 34.371 1.00 90.44 272 VAL A O 1
ATOM 2128 N N . GLY A 1 273 ? -35.194 -7.688 32.400 1.00 92.62 273 GLY A N 1
ATOM 2129 C CA . GLY A 1 273 ? -36.598 -8.050 32.532 1.00 92.62 273 GLY A CA 1
ATOM 2130 C C . GLY A 1 273 ? -36.957 -9.089 31.483 1.00 92.62 273 GLY A C 1
ATOM 2131 O O . GLY A 1 273 ? -36.672 -8.881 30.310 1.00 92.62 273 GLY A O 1
ATOM 2132 N N . PHE A 1 274 ? -37.607 -10.176 31.885 1.00 93.44 274 PHE A N 1
ATOM 2133 C CA . PHE A 1 274 ? -38.132 -11.178 30.961 1.00 93.44 274 PHE A CA 1
ATOM 2134 C C . PHE A 1 274 ? -39.648 -11.302 31.121 1.00 93.44 274 PHE A C 1
ATOM 2136 O O . PHE A 1 274 ? -40.181 -11.240 32.231 1.00 93.44 274 PHE A O 1
ATOM 2143 N N . PHE A 1 275 ? -40.346 -11.477 30.005 1.00 93.50 275 PHE A N 1
ATOM 2144 C CA . PHE A 1 275 ? -41.768 -11.792 29.950 1.00 93.50 275 PHE A CA 1
ATOM 2145 C C . PHE A 1 275 ? -41.951 -13.044 29.100 1.00 93.50 275 PHE A C 1
ATOM 2147 O O . PHE A 1 275 ? -41.474 -13.098 27.970 1.00 93.50 275 PHE A O 1
ATOM 2154 N N . GLY A 1 276 ? -42.631 -14.051 29.641 1.00 91.88 276 GLY A N 1
ATOM 2155 C CA . GLY A 1 276 ? -42.851 -15.321 28.963 1.00 91.88 276 GLY A CA 1
ATOM 2156 C C . GLY A 1 276 ? -44.323 -15.695 28.936 1.00 91.88 276 GLY A C 1
ATOM 2157 O O . GLY A 1 276 ? -45.034 -15.490 29.916 1.00 91.88 276 GLY A O 1
ATOM 2158 N N . TYR A 1 277 ? -44.750 -16.284 27.828 1.00 92.44 277 TYR A N 1
ATOM 2159 C CA . TYR A 1 277 ? -46.022 -16.976 27.701 1.00 92.44 277 TYR A CA 1
ATOM 2160 C C . TYR A 1 277 ? -45.747 -18.422 27.302 1.00 92.44 277 TYR A C 1
ATOM 2162 O O . TYR A 1 277 ? -44.978 -18.673 26.371 1.00 92.44 277 TYR A O 1
ATOM 2170 N N . ASN A 1 278 ? -46.363 -19.358 28.015 1.00 90.50 278 ASN A N 1
ATOM 2171 C CA . ASN A 1 278 ? -46.349 -20.770 27.671 1.00 90.50 278 ASN A CA 1
ATOM 2172 C C . ASN A 1 278 ? -47.796 -21.194 27.431 1.00 90.50 278 ASN A C 1
ATOM 2174 O O . ASN A 1 278 ? -48.649 -20.960 28.283 1.00 90.50 278 ASN A O 1
ATOM 2178 N N . ASP A 1 279 ? -48.046 -21.803 26.281 1.00 90.75 279 ASP A N 1
ATOM 2179 C CA . ASP A 1 279 ? -49.298 -22.476 25.960 1.00 90.75 279 ASP A CA 1
ATOM 2180 C C . ASP A 1 279 ? -49.141 -23.959 26.293 1.00 90.75 279 ASP A C 1
ATOM 2182 O O . ASP A 1 279 ? -48.171 -24.588 25.863 1.00 90.75 279 ASP A O 1
ATOM 2186 N N . PHE A 1 280 ? -50.085 -24.511 27.044 1.00 89.75 280 PHE A N 1
ATOM 2187 C CA . PHE A 1 280 ? -50.170 -25.933 27.356 1.00 89.75 280 PHE A CA 1
ATOM 2188 C C . PHE A 1 280 ? -51.610 -26.378 27.142 1.00 89.75 280 PHE A C 1
ATOM 2190 O O . PHE A 1 280 ? -52.532 -25.658 27.507 1.00 89.75 280 PHE A O 1
ATOM 2197 N N . LYS A 1 281 ? -51.804 -27.571 26.577 1.00 87.50 281 LYS A N 1
ATOM 2198 C CA . LYS A 1 281 ? -53.139 -28.158 26.417 1.00 87.50 281 LYS A CA 1
ATOM 2199 C C . LYS A 1 281 ? -53.360 -29.230 27.464 1.00 87.50 281 LYS A C 1
ATOM 2201 O O . LYS A 1 281 ? -52.523 -30.128 27.581 1.00 87.50 281 LYS A O 1
ATOM 2206 N N . SER A 1 282 ? -54.478 -29.175 28.180 1.00 88.12 282 SER A N 1
ATOM 2207 C CA . SER A 1 282 ? -54.838 -30.255 29.097 1.00 88.12 282 SER A CA 1
ATOM 2208 C C . SER A 1 282 ? -55.054 -31.594 28.372 1.00 88.12 282 SER A C 1
ATOM 2210 O O . SER A 1 282 ? -55.656 -31.661 27.296 1.00 88.12 282 SER A O 1
ATOM 2212 N N . LYS A 1 283 ? -54.596 -32.688 28.994 1.00 86.62 283 LYS A N 1
ATOM 2213 C CA . LYS A 1 283 ? -54.825 -34.076 28.554 1.00 86.62 283 LYS A CA 1
ATOM 2214 C C . LYS A 1 283 ? -56.214 -34.604 28.925 1.00 86.62 283 LYS A C 1
ATOM 2216 O O . LYS A 1 283 ? -56.652 -35.619 28.379 1.00 86.62 283 LYS A O 1
ATOM 2221 N N . THR A 1 284 ? -56.911 -33.954 29.854 1.00 84.06 284 THR A N 1
ATOM 2222 C CA . THR A 1 284 ? -58.186 -34.407 30.423 1.00 84.06 284 THR A CA 1
ATOM 2223 C C . THR A 1 284 ? -59.277 -33.365 30.207 1.00 84.06 284 THR A C 1
ATOM 2225 O O . THR A 1 284 ? -59.140 -32.193 30.537 1.00 84.06 284 THR A O 1
ATOM 2228 N N . ALA A 1 285 ? -60.423 -33.797 29.674 1.00 70.88 285 ALA A N 1
ATOM 2229 C CA . ALA A 1 285 ? -61.572 -32.916 29.495 1.00 70.88 285 ALA A CA 1
ATOM 2230 C C . ALA A 1 285 ? -62.106 -32.450 30.865 1.00 70.88 285 ALA A C 1
ATOM 2232 O O . ALA A 1 285 ? -62.687 -33.249 31.600 1.00 70.88 285 ALA A O 1
ATOM 2233 N N . GLY A 1 286 ? -61.917 -31.168 31.198 1.00 70.81 286 GLY A N 1
ATOM 2234 C CA . GLY A 1 286 ? -62.467 -30.543 32.409 1.00 70.81 286 GLY A CA 1
ATOM 2235 C C . GLY A 1 286 ? -61.477 -29.755 33.274 1.00 70.81 286 GLY A C 1
ATOM 2236 O O . GLY A 1 286 ? -61.914 -29.150 34.249 1.00 70.81 286 GLY A O 1
ATOM 2237 N N . ILE A 1 287 ? -60.187 -29.738 32.932 1.00 64.19 287 ILE A N 1
ATOM 2238 C CA . ILE A 1 287 ? -59.219 -28.784 33.489 1.00 64.19 287 ILE A CA 1
ATOM 2239 C C . ILE A 1 287 ? -59.226 -27.568 32.547 1.00 64.19 287 ILE A C 1
ATOM 2241 O O . ILE A 1 287 ? -59.034 -27.729 31.346 1.00 64.19 287 ILE A O 1
ATOM 2245 N N . ASP A 1 288 ? -59.597 -26.390 33.058 1.00 55.84 288 ASP A N 1
ATOM 2246 C CA . ASP A 1 288 ? -59.654 -25.139 32.285 1.00 55.84 288 ASP A CA 1
ATOM 2247 C C . ASP A 1 288 ? -58.268 -24.475 32.314 1.00 55.84 288 ASP A C 1
ATOM 2249 O O . ASP A 1 288 ? -57.719 -24.233 33.390 1.00 55.84 288 ASP A O 1
ATOM 2253 N N . ASP A 1 289 ? -57.714 -24.193 31.135 1.00 55.66 289 ASP A N 1
ATOM 2254 C CA . ASP A 1 289 ? -56.323 -23.757 30.930 1.00 55.66 289 ASP A CA 1
ATOM 2255 C C . ASP A 1 289 ? -56.153 -22.223 31.079 1.00 55.66 289 ASP A C 1
ATOM 2257 O O . ASP A 1 289 ? -55.133 -21.652 30.699 1.00 55.66 289 ASP A O 1
ATOM 2261 N N . ASN A 1 290 ? -57.157 -21.529 31.631 1.00 46.38 290 ASN A N 1
ATOM 2262 C CA . ASN A 1 290 ? -57.142 -20.079 31.842 1.00 46.38 290 ASN A CA 1
ATOM 2263 C C . ASN A 1 290 ? -56.665 -19.707 33.258 1.00 46.38 290 ASN A C 1
ATOM 2265 O O . ASN A 1 290 ? -57.485 -19.421 34.135 1.00 46.38 290 ASN A O 1
ATOM 2269 N N . TYR A 1 291 ? -55.348 -19.655 33.468 1.00 46.25 291 TYR A N 1
ATOM 2270 C CA . TYR A 1 291 ? -54.725 -18.964 34.606 1.00 46.25 291 TYR A CA 1
ATOM 2271 C C . TYR A 1 291 ? -53.632 -18.001 34.146 1.00 46.25 291 TYR A C 1
ATOM 2273 O O . TYR A 1 291 ? -52.827 -18.386 33.271 1.00 46.25 291 TYR A O 1
#

Solvent-accessible surface area (backbone atoms only — not comparable to full-atom values): 16630 Å² total; per-residue (Å²): 130,81,78,76,75,54,51,36,37,33,39,35,43,29,50,72,48,25,69,16,44,48,36,41,74,51,82,59,64,62,83,78,61,63,59,52,94,92,34,76,86,56,54,66,65,61,50,50,53,51,52,50,33,68,74,67,73,47,83,76,68,45,73,42,78,48,78,42,70,43,35,49,68,44,45,65,87,26,57,57,57,72,73,79,40,64,22,60,85,84,82,92,67,81,51,32,40,59,35,35,35,38,37,38,38,33,61,34,75,71,56,96,90,40,62,43,73,50,76,50,75,52,74,46,75,41,74,61,65,65,34,68,91,58,24,50,76,46,76,42,81,74,48,80,57,92,68,23,38,34,28,42,37,39,39,34,52,10,12,89,79,68,44,33,61,26,53,96,63,59,40,34,38,29,46,36,35,88,95,50,72,51,81,40,76,42,46,73,48,69,28,25,38,32,38,43,79,45,78,44,42,40,69,45,55,75,50,63,35,30,38,38,33,28,48,70,89,36,86,59,52,75,46,78,60,84,78,74,83,60,51,63,49,76,49,77,49,74,53,75,32,70,57,61,72,80,52,37,76,48,33,42,72,29,43,29,42,36,37,38,41,35,40,43,82,48,100,89,42,64,50,77,47,74,51,74,49,73,48,60,45,62,74,51,98,83,66,79,83,84,126

Secondary structure (DSSP, 8-state):
-PPPPPEEEEEEEEESS-HHHHHHHS---GGGGPPPTT-TTS-HHHHHHHHHHHHH-S-SS-EEEEEEEEB-SS-TT--STTSS--B-------S-EEEEEEEEEEEEEEETTEEEEEEEEEEEEE-----TTTSEEEEEEEEEETTEEEEEEEEE-B-TT--B--SSS-EEEEEEETTEEEEEEPEE-SSS-EEEEEEEEHHHHHTT-EEEEEETTEEEEEEEPPPP--SEEEEEEEEEE---TTHHHHB--EEEEEEEEEEESSSS-EEEEEEEEE---BSSTT-----

Radius of gyration: 34.58 Å; Cα contacts (8 Å, |Δi|>4): 596; chains: 1; bounding box: 92×54×91 Å

InterPro domains:
  IPR061453 Choice-of-anchor X domain [NF041940] (68-105)

Organism: NCBI:txid412755

Mean predicted aligned error: 11.13 Å

pLDDT: mean 88.85, std 11.21, range [46.25, 98.44]

Foldseek 3Di:
DPQDFWWKKKKKKAWPAALLRLLQVDQDFVVVLPDDPVCPVDDSSNSVCVVVCVVVVDDSTDIDIDMDTWAQPCDQPQHHRPPNGTHHDDDPLLHFFKMKIKMKTWQPDPDPPDIDIDIDIDIDTDAFPWAPVLKDWDWAWDDQDPFFTKIKTKIFTHHPSGRTRFDPKFKWKWFDFPPDIDIDTFDTSRNSMTIDIDTDTPVSVVRQTWIFIDINNHGHDIGGDDHPPPQKDKDKDKDKAQDDDPRNVFWDIWMKIKMWIWGDPDPVDIDIDMDMDGDIDTPDPPDDRDD